Protein AF-A0A2D6X7V7-F1 (afdb_monomer)

Secondary structure (DSSP, 8-state):
---------GGG---SEEEE-HHHHHHHHHHHHHHHHHHGGGTGGGTS--HHHHHHHHHHHHHHHHH-TT-S-EEEE--HHHHHHHHHHS-SS-B-TT--BHHHHHHHHHHHHHTT----HHHHHHHHHHHHHHHHHHHHHHHHHHHHHHHHHHHHHHHHHHHHHHHHHHHHHHHHHHHHHHHHHHHHHHHHHHHHHHH------------------------------PPP------

Sequence (238 aa):
MVEQEWQIPPDDRPSGQIRCTRNELLLLDYVLSSGSGLLLQHGLDDLVPPWRGFRQSVWDAIIQIEAHPEDLGILLDIGDTEADILLATAPTTMTWGDGVDCGFALKLKLAQFRAGVYEDDVVVARRRAEQQERDSEATREAQEVKMQQEARESAVAAAMAKVSAAKSTLAQKRKEARTAKENSAAAQLLLDQLERDHYGDNSTSEDQTDNQAHGEAGPTADEGAWLLAGEDLSDADR

Radius of gyration: 49.12 Å; Cα contacts (8 Å, |Δi|>4): 122; chains: 1; bounding box: 115×52×121 Å

Mean predicted aligned error: 15.96 Å

Foldseek 3Di:
DDPPPLDDDPPLFDQQWDFDDLVLLVLLLVLLVVVVVVCVVPPCPVLDDPSVVLNVQSVVQNVVCVVPVVDRGDIGRHDLSNLVVCLVRQDCFDDDPVRDTSRVVSNVQSVCSNSSNHDHPVVVVVVVVVVVVVVVVVVVVVVVVVVVVVVVVVVVVVVVVVVVVVVVVVVVVVVVVVVVVVVVVVVVVVVVVVCCVVPPDDDDDDDDDDDDDDDDDDDDDDDDDDDDDDDDDDDDDD

pLDDT: mean 78.17, std 20.12, range [34.38, 96.31]

Structure (mmCIF, N/CA/C/O backbone):
data_AF-A0A2D6X7V7-F1
#
_entry.id   AF-A0A2D6X7V7-F1
#
loop_
_atom_site.group_PDB
_atom_site.id
_atom_site.type_symbol
_atom_site.label_atom_id
_atom_site.label_alt_id
_atom_site.label_comp_id
_atom_site.label_asym_id
_atom_site.label_entity_id
_atom_site.label_seq_id
_atom_site.pdbx_PDB_ins_code
_atom_site.Cartn_x
_atom_site.Cartn_y
_atom_site.Cartn_z
_atom_site.occupancy
_atom_site.B_iso_or_equiv
_atom_site.auth_seq_id
_atom_site.auth_comp_id
_atom_site.auth_asym_id
_atom_site.auth_atom_id
_atom_site.pdbx_PDB_model_num
ATOM 1 N N . MET A 1 1 ? 13.919 -33.542 -16.910 1.00 40.25 1 MET A N 1
ATOM 2 C CA . MET A 1 1 ? 13.718 -32.283 -16.168 1.00 40.25 1 MET A CA 1
ATOM 3 C C . MET A 1 1 ? 12.606 -31.557 -16.885 1.00 40.25 1 MET A C 1
ATOM 5 O O . MET A 1 1 ? 12.767 -31.290 -18.064 1.00 40.25 1 MET A O 1
ATOM 9 N N . VAL A 1 2 ? 11.452 -31.413 -16.241 1.00 39.44 2 VAL A N 1
ATOM 10 C CA . VAL A 1 2 ? 10.291 -30.737 -16.827 1.00 39.44 2 VAL A CA 1
ATOM 11 C C . VAL A 1 2 ? 10.478 -29.254 -16.540 1.00 39.44 2 VAL A C 1
ATOM 13 O O . VAL A 1 2 ? 10.552 -28.878 -15.372 1.00 39.44 2 VAL A O 1
ATOM 16 N N . GLU A 1 3 ? 10.645 -28.447 -17.585 1.00 38.25 3 GLU A N 1
ATOM 17 C CA . GLU A 1 3 ? 10.590 -26.990 -17.487 1.00 38.25 3 GLU A CA 1
ATOM 18 C C . GLU A 1 3 ? 9.168 -26.631 -17.065 1.00 38.25 3 GLU A C 1
ATOM 20 O O . GLU A 1 3 ? 8.218 -26.753 -17.833 1.00 38.25 3 GLU A O 1
ATOM 25 N N . GLN A 1 4 ? 9.003 -26.321 -15.782 1.00 48.94 4 GLN A N 1
ATOM 26 C CA . GLN A 1 4 ? 7.726 -25.889 -15.245 1.00 48.94 4 GLN A CA 1
ATOM 27 C C . GLN A 1 4 ? 7.570 -24.419 -15.625 1.00 48.94 4 GLN A C 1
ATOM 29 O O . GLN A 1 4 ? 8.058 -23.520 -14.945 1.00 48.94 4 GLN A O 1
ATOM 34 N N . GLU A 1 5 ? 6.972 -24.214 -16.793 1.00 45.28 5 GLU A N 1
ATOM 35 C CA . GLU A 1 5 ? 6.550 -22.924 -17.313 1.00 45.28 5 GLU A CA 1
ATOM 36 C C . GLU A 1 5 ? 5.537 -22.336 -16.319 1.00 45.28 5 GLU A C 1
ATOM 38 O O . GLU A 1 5 ? 4.398 -22.795 -16.216 1.00 45.28 5 GLU A O 1
ATOM 43 N N . TRP A 1 6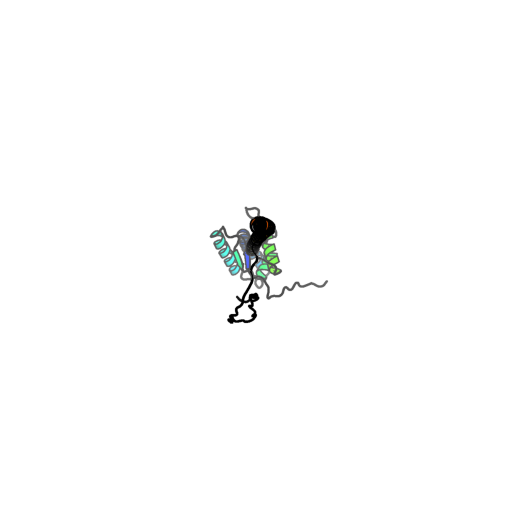 ? 5.973 -21.367 -15.512 1.00 49.00 6 TRP A N 1
ATOM 44 C CA . TRP A 1 6 ? 5.105 -20.602 -14.618 1.00 49.00 6 TRP A CA 1
ATOM 45 C C . TRP A 1 6 ? 4.237 -19.660 -15.462 1.00 49.00 6 TRP A C 1
ATOM 47 O O . TRP A 1 6 ? 4.468 -18.456 -15.517 1.00 49.00 6 TRP A O 1
ATOM 57 N N . GLN A 1 7 ? 3.261 -20.216 -16.179 1.00 42.06 7 GLN A N 1
ATOM 58 C CA . GLN A 1 7 ? 2.276 -19.429 -16.911 1.00 42.06 7 GLN A CA 1
ATOM 59 C C . GLN A 1 7 ? 1.250 -18.884 -15.914 1.00 42.06 7 GLN A C 1
ATOM 61 O O . GLN A 1 7 ? 0.346 -19.589 -15.466 1.00 42.06 7 GLN A O 1
ATOM 66 N N . ILE A 1 8 ? 1.422 -17.619 -15.540 1.00 49.72 8 ILE A N 1
ATOM 67 C CA . ILE A 1 8 ? 0.421 -16.856 -14.792 1.00 49.72 8 ILE A CA 1
ATOM 68 C C . ILE A 1 8 ? -0.727 -16.509 -15.756 1.00 49.72 8 ILE A C 1
ATOM 70 O O . ILE A 1 8 ? -0.449 -16.054 -16.874 1.00 49.72 8 ILE A O 1
ATOM 74 N N . PRO A 1 9 ? -2.001 -16.717 -15.367 1.00 45.59 9 PRO A N 1
ATOM 75 C CA . PRO A 1 9 ? -3.156 -16.384 -16.195 1.00 45.59 9 PRO A CA 1
ATOM 76 C C . PRO A 1 9 ? -3.114 -14.922 -16.682 1.00 45.59 9 PRO A C 1
ATOM 78 O O . PRO A 1 9 ? -2.790 -14.029 -15.899 1.00 45.59 9 PRO A O 1
ATOM 81 N N . PRO A 1 10 ? -3.425 -14.652 -17.961 1.00 53.34 10 PRO A N 1
ATOM 82 C CA . PRO A 1 10 ? -3.262 -13.324 -18.558 1.00 53.34 10 PRO A CA 1
ATOM 83 C C . PRO A 1 10 ? -4.234 -12.254 -18.028 1.00 53.34 10 PRO A C 1
ATOM 85 O O . PRO A 1 10 ? -3.923 -11.074 -18.162 1.00 53.34 10 PRO A O 1
ATOM 88 N N . ASP A 1 11 ? -5.355 -12.637 -17.408 1.00 51.72 11 ASP A N 1
ATOM 89 C CA . ASP A 1 11 ? -6.464 -11.713 -17.107 1.00 51.72 11 ASP A CA 1
ATOM 90 C C . ASP A 1 11 ? -6.396 -11.009 -15.734 1.00 51.72 11 ASP A C 1
ATOM 92 O O . ASP A 1 11 ? -7.123 -10.042 -15.530 1.00 51.72 11 ASP A O 1
ATOM 96 N N . ASP A 1 12 ? -5.502 -11.418 -14.825 1.00 48.72 12 ASP A N 1
ATOM 97 C CA . ASP A 1 12 ? -5.360 -10.819 -13.478 1.00 48.72 12 ASP A CA 1
ATOM 98 C C . ASP A 1 12 ? -4.067 -10.006 -13.307 1.00 48.72 12 ASP A C 1
ATOM 100 O O . ASP A 1 12 ? -3.661 -9.684 -12.186 1.00 48.72 12 ASP A O 1
ATOM 104 N N . ARG A 1 13 ? -3.369 -9.676 -14.403 1.00 54.34 13 ARG A N 1
ATOM 105 C CA . ARG A 1 13 ? -2.115 -8.931 -14.269 1.00 54.34 13 ARG A CA 1
ATOM 106 C C . ARG A 1 13 ? -2.397 -7.552 -13.670 1.00 54.34 13 ARG A C 1
ATOM 108 O O . ARG A 1 13 ? -3.269 -6.846 -14.186 1.00 54.34 13 ARG A O 1
ATOM 115 N N . PRO A 1 14 ? -1.664 -7.150 -12.612 1.00 54.84 14 PRO A N 1
ATOM 116 C CA . PRO A 1 14 ? -1.739 -5.786 -12.117 1.00 54.84 14 PRO A CA 1
ATOM 117 C C . PRO A 1 14 ? -1.519 -4.847 -13.302 1.00 54.84 14 PRO A C 1
ATOM 119 O O . PRO A 1 14 ? -0.711 -5.152 -14.184 1.00 54.84 14 PRO A O 1
ATOM 122 N N . SER A 1 15 ? -2.305 -3.762 -13.342 1.00 61.16 15 SER A N 1
ATOM 123 C CA . SER A 1 15 ? -2.231 -2.684 -14.339 1.00 61.16 15 SER A CA 1
ATOM 124 C C . SER A 1 15 ? -0.799 -2.530 -14.827 1.00 61.16 15 SER A C 1
ATOM 126 O O . SER A 1 15 ? 0.072 -2.495 -13.962 1.00 61.16 15 SER A O 1
ATOM 128 N N . GLY A 1 16 ? -0.574 -2.479 -16.149 1.00 80.75 16 GLY A N 1
ATOM 129 C CA . GLY A 1 16 ? 0.730 -2.491 -16.841 1.00 80.75 16 GLY A CA 1
ATOM 130 C C . GLY A 1 16 ? 1.678 -1.337 -16.494 1.00 80.75 16 GLY A C 1
ATOM 131 O O . GLY A 1 16 ? 2.266 -0.738 -17.381 1.00 80.75 16 GLY A O 1
ATOM 132 N N . GLN A 1 17 ? 1.779 -1.003 -15.216 1.00 91.12 17 GLN A N 1
ATOM 133 C CA . GLN A 1 17 ? 2.337 0.172 -14.594 1.00 91.12 17 GLN A CA 1
ATOM 134 C C . GLN A 1 17 ? 3.121 -0.257 -13.362 1.00 91.12 17 GLN A C 1
ATOM 136 O O . GLN A 1 17 ? 2.628 -1.020 -12.529 1.00 91.12 17 GLN A O 1
ATOM 141 N N . ILE A 1 18 ? 4.316 0.298 -13.207 1.00 94.12 18 ILE A N 1
ATOM 142 C CA . ILE A 1 18 ? 5.080 0.198 -11.966 1.00 94.12 18 ILE A CA 1
ATOM 143 C C . ILE A 1 18 ? 5.384 1.592 -11.432 1.00 94.12 18 ILE A C 1
ATOM 145 O O . ILE A 1 18 ? 5.622 2.524 -12.197 1.00 94.12 18 ILE A O 1
ATOM 149 N N . ARG A 1 19 ? 5.392 1.758 -10.109 1.00 95.25 19 ARG A N 1
ATOM 150 C CA . ARG A 1 19 ? 5.807 3.014 -9.485 1.00 95.25 19 ARG A CA 1
ATOM 151 C C . ARG A 1 19 ? 7.328 3.114 -9.467 1.00 95.25 19 ARG A C 1
ATOM 153 O O . ARG A 1 19 ? 8.003 2.362 -8.755 1.00 95.25 19 ARG A O 1
ATOM 160 N N . CYS A 1 20 ? 7.850 4.090 -10.193 1.00 95.62 20 CYS A N 1
ATOM 161 C CA . CYS A 1 20 ? 9.263 4.423 -10.244 1.00 95.62 20 CYS A CA 1
ATOM 162 C C . CYS A 1 20 ? 9.550 5.699 -9.447 1.00 95.62 20 CYS A C 1
ATOM 164 O O . CYS A 1 20 ? 8.932 6.744 -9.641 1.00 95.62 20 CYS A O 1
ATOM 166 N N . THR A 1 21 ? 10.529 5.615 -8.559 1.00 95.38 21 THR A N 1
ATOM 167 C CA . THR A 1 21 ? 11.136 6.761 -7.883 1.00 95.38 21 THR A CA 1
ATOM 168 C C . THR A 1 21 ? 12.011 7.553 -8.855 1.00 95.38 21 THR A C 1
ATOM 170 O O . THR A 1 21 ? 12.418 7.051 -9.905 1.00 95.38 21 THR A O 1
ATOM 173 N N . ARG A 1 22 ? 12.389 8.776 -8.468 1.00 95.06 22 ARG A N 1
ATOM 174 C CA . ARG A 1 22 ? 13.305 9.630 -9.242 1.00 95.06 22 ARG A CA 1
ATOM 175 C C . ARG A 1 22 ? 14.585 8.893 -9.647 1.00 95.06 22 ARG A C 1
ATOM 177 O O . ARG A 1 22 ? 15.008 8.943 -10.796 1.00 95.06 22 ARG A O 1
ATOM 184 N N . ASN A 1 23 ? 15.186 8.183 -8.701 1.00 95.62 23 ASN A N 1
ATOM 185 C CA . ASN A 1 23 ? 16.429 7.450 -8.908 1.00 95.62 23 ASN A CA 1
ATOM 186 C C . ASN A 1 23 ? 16.278 6.275 -9.876 1.00 95.62 23 ASN A C 1
ATOM 188 O O . ASN A 1 23 ? 17.169 6.032 -10.688 1.00 95.62 23 ASN A O 1
ATOM 192 N N . GLU A 1 24 ? 15.157 5.560 -9.802 1.00 96.31 24 GLU A N 1
ATOM 193 C CA . GLU A 1 24 ? 14.841 4.476 -10.732 1.00 96.31 24 GLU A CA 1
ATOM 194 C C . GLU A 1 24 ? 14.563 5.026 -12.140 1.00 96.31 24 GLU A C 1
ATOM 196 O O . GLU A 1 24 ? 15.014 4.434 -13.113 1.00 96.31 24 GLU A O 1
ATOM 201 N N . LEU A 1 25 ? 13.914 6.189 -12.274 1.00 96.31 25 LEU A N 1
ATOM 202 C CA . LEU A 1 25 ? 13.711 6.852 -13.570 1.00 96.31 25 LEU A CA 1
ATOM 203 C C . LEU A 1 25 ? 15.035 7.307 -14.207 1.00 96.31 25 LEU A C 1
ATOM 205 O O . LEU A 1 25 ? 15.255 7.101 -15.399 1.00 96.31 25 LEU A O 1
ATOM 209 N N . LEU A 1 26 ? 15.951 7.871 -13.414 1.00 95.38 26 LEU A N 1
ATOM 210 C CA . LEU A 1 26 ? 17.298 8.217 -13.884 1.00 95.38 26 LEU A CA 1
ATOM 211 C C . LEU A 1 26 ? 18.097 6.974 -14.283 1.00 95.38 26 LEU A C 1
ATOM 213 O O . LEU A 1 26 ? 18.844 6.997 -15.261 1.00 95.38 26 LEU A O 1
ATOM 217 N N . LEU A 1 27 ? 17.923 5.875 -13.545 1.00 95.62 27 LEU A N 1
ATOM 218 C CA . LEU A 1 27 ? 18.510 4.592 -13.904 1.00 95.62 27 LEU A CA 1
ATOM 219 C C . LEU A 1 27 ? 17.952 4.080 -15.235 1.00 95.62 27 LEU A C 1
ATOM 221 O O . LEU A 1 27 ? 18.720 3.614 -16.075 1.00 95.62 27 LEU A O 1
ATOM 225 N N . LEU A 1 28 ? 16.641 4.197 -15.447 1.00 94.94 28 LEU A N 1
ATOM 226 C CA . LEU A 1 28 ? 16.012 3.851 -16.715 1.00 94.94 28 LEU A CA 1
ATOM 227 C C . LEU A 1 28 ? 16.593 4.688 -17.859 1.00 94.94 28 LEU A C 1
ATOM 229 O O . LEU A 1 28 ? 17.040 4.095 -18.832 1.00 94.94 28 LEU A O 1
ATOM 233 N N . ASP A 1 29 ? 16.701 6.019 -17.754 1.00 94.81 29 ASP A N 1
ATOM 234 C CA . ASP A 1 29 ? 17.338 6.818 -18.821 1.00 94.81 29 ASP A CA 1
ATOM 235 C C . ASP A 1 29 ? 18.812 6.435 -19.046 1.00 94.81 29 ASP A C 1
ATOM 237 O O . ASP A 1 29 ? 19.252 6.353 -20.196 1.00 94.81 29 ASP A O 1
ATOM 241 N N . TYR A 1 30 ? 19.566 6.122 -17.985 1.00 93.00 30 TYR A N 1
ATOM 242 C CA . TYR A 1 30 ? 20.945 5.641 -18.104 1.00 93.00 30 TYR A CA 1
ATOM 243 C C . TYR A 1 30 ? 21.033 4.321 -18.882 1.00 93.00 30 TYR A C 1
ATOM 245 O O . TYR A 1 30 ? 21.850 4.202 -19.801 1.00 93.00 30 TYR A O 1
ATOM 253 N N . VAL A 1 31 ? 20.185 3.343 -18.547 1.00 91.31 31 VAL A N 1
ATOM 254 C CA . VAL A 1 31 ? 20.090 2.054 -19.248 1.00 91.31 31 VAL A CA 1
ATOM 255 C C . VAL A 1 31 ? 19.622 2.268 -20.684 1.00 91.31 31 VAL A C 1
ATOM 257 O O . VAL A 1 31 ? 20.201 1.690 -21.600 1.00 91.31 31 VAL A O 1
ATOM 260 N N . LEU A 1 32 ? 18.636 3.141 -20.901 1.00 88.94 32 LEU A N 1
ATOM 261 C CA . LEU A 1 32 ? 18.094 3.439 -22.223 1.00 88.94 32 LEU A CA 1
ATOM 262 C C . LEU A 1 32 ? 19.140 4.100 -23.134 1.00 88.94 32 LEU A C 1
ATOM 264 O O . LEU A 1 32 ? 19.256 3.780 -24.318 1.00 88.94 32 LEU A O 1
ATOM 268 N N . SER A 1 33 ? 19.953 4.985 -22.563 1.00 85.44 33 SER A N 1
ATOM 269 C CA . SER A 1 33 ? 21.031 5.681 -23.263 1.00 85.44 33 SER A CA 1
ATOM 270 C C . SER A 1 33 ? 22.225 4.762 -23.532 1.00 85.44 33 SER A C 1
ATOM 272 O O . SER A 1 33 ? 22.751 4.753 -24.644 1.00 85.44 33 SER A O 1
ATOM 274 N N . SER A 1 34 ? 22.624 3.950 -22.549 1.00 82.56 34 SER A N 1
ATOM 275 C CA . SER A 1 34 ? 23.820 3.096 -22.627 1.00 82.56 34 SER A CA 1
ATOM 276 C C . SER A 1 34 ? 23.568 1.782 -23.376 1.00 82.56 34 SER A C 1
ATOM 278 O O . SER A 1 34 ? 24.430 1.304 -24.111 1.00 82.56 34 SER A O 1
ATOM 280 N N . GLY A 1 35 ? 22.371 1.210 -23.231 1.00 67.94 35 GLY A N 1
ATOM 281 C CA . GLY A 1 35 ? 21.939 -0.027 -23.883 1.00 67.94 35 GLY A CA 1
ATOM 282 C C . GLY A 1 35 ? 21.685 0.132 -25.381 1.00 67.94 35 GLY A C 1
ATOM 283 O O . GLY A 1 35 ? 21.862 -0.829 -26.129 1.00 67.94 35 GLY A O 1
ATOM 284 N N . SER A 1 36 ? 21.368 1.349 -25.841 1.00 60.53 36 SER A N 1
ATOM 285 C CA . SER A 1 36 ? 21.135 1.640 -27.262 1.00 60.53 36 SER A CA 1
ATOM 286 C C . SER A 1 36 ? 22.300 1.205 -28.168 1.00 60.53 36 SER A C 1
ATOM 288 O O . SER A 1 36 ? 22.069 0.721 -29.271 1.00 60.53 36 SER A O 1
ATOM 290 N N . GLY A 1 37 ? 23.546 1.279 -27.685 1.00 59.81 37 GLY A N 1
ATOM 291 C CA . GLY A 1 37 ? 24.727 0.840 -28.435 1.00 59.81 37 GLY A CA 1
ATOM 292 C C . GLY A 1 37 ? 24.944 -0.679 -28.468 1.00 59.81 37 GLY A C 1
ATOM 293 O O . GLY A 1 37 ? 25.504 -1.185 -29.438 1.00 59.81 37 GLY A O 1
ATOM 294 N N . LEU A 1 38 ? 24.499 -1.409 -27.439 1.00 57.12 38 LEU A N 1
ATOM 295 C CA . LEU A 1 38 ? 24.643 -2.870 -27.345 1.00 57.12 38 LEU A CA 1
ATOM 296 C C . LEU A 1 38 ? 23.536 -3.607 -28.110 1.00 57.12 38 LEU A C 1
ATOM 298 O O . LEU A 1 38 ? 23.783 -4.654 -28.702 1.00 57.12 38 LEU A O 1
ATOM 302 N N . LEU A 1 39 ? 22.330 -3.038 -28.145 1.00 55.72 39 LEU A N 1
ATOM 303 C CA . LEU A 1 39 ? 21.178 -3.616 -28.842 1.00 55.72 39 LEU A CA 1
ATOM 304 C C . LEU A 1 39 ? 21.319 -3.542 -30.374 1.00 55.72 39 LEU A C 1
ATOM 306 O O . LEU A 1 39 ? 20.964 -4.494 -31.069 1.00 55.72 39 LEU A O 1
ATOM 310 N N . LEU A 1 40 ? 21.944 -2.476 -30.890 1.00 55.09 40 LEU A N 1
ATOM 311 C CA . LEU A 1 40 ? 22.230 -2.294 -32.322 1.00 55.09 40 LEU A CA 1
ATOM 312 C C . LEU A 1 40 ? 23.249 -3.305 -32.884 1.00 55.09 40 LEU A C 1
ATOM 314 O O . LEU A 1 40 ? 23.263 -3.564 -34.084 1.00 55.09 40 LEU A O 1
ATOM 318 N N . GLN A 1 41 ? 24.118 -3.889 -32.049 1.00 53.34 41 GLN A N 1
ATOM 319 C CA . GLN A 1 41 ? 25.166 -4.810 -32.521 1.00 53.34 41 GLN A CA 1
ATOM 320 C C . GLN A 1 41 ? 24.673 -6.244 -32.752 1.00 53.34 41 GLN A C 1
ATOM 322 O O . GLN A 1 41 ? 25.351 -7.017 -33.429 1.00 53.34 41 GLN A O 1
ATOM 327 N N . HIS A 1 42 ? 23.501 -6.604 -32.226 1.00 51.09 42 HIS A N 1
ATOM 328 C CA . HIS A 1 42 ? 23.006 -7.983 -32.238 1.00 51.09 42 HIS A CA 1
ATOM 329 C C . HIS A 1 42 ? 21.822 -8.231 -33.183 1.00 51.09 42 HIS A C 1
ATOM 331 O O . HIS A 1 42 ? 21.241 -9.312 -33.139 1.00 51.09 42 HIS A O 1
ATOM 337 N N . GLY A 1 43 ? 21.475 -7.278 -34.060 1.00 49.97 43 GLY A N 1
ATOM 338 C CA . GLY A 1 43 ? 20.367 -7.450 -35.013 1.00 49.97 43 GLY A CA 1
ATOM 339 C C . GLY A 1 43 ? 19.005 -7.602 -34.330 1.00 49.97 43 GLY A C 1
ATOM 340 O O . GLY A 1 43 ? 18.091 -8.193 -34.895 1.00 49.97 43 GLY A O 1
ATOM 341 N N . LEU A 1 44 ? 18.882 -7.085 -33.105 1.00 55.19 44 LEU A N 1
ATOM 342 C CA . LEU A 1 44 ? 17.666 -7.119 -32.297 1.00 55.19 44 LEU A CA 1
ATOM 343 C C . LEU A 1 44 ? 16.690 -5.993 -32.674 1.00 55.19 44 LEU A C 1
ATOM 345 O O . LEU A 1 44 ? 15.770 -5.735 -31.911 1.00 55.19 44 LEU A O 1
ATOM 349 N N . ASP A 1 45 ? 16.852 -5.333 -33.824 1.00 56.22 45 ASP A N 1
ATOM 350 C CA . ASP A 1 45 ? 15.990 -4.218 -34.255 1.00 56.22 45 ASP A CA 1
ATOM 351 C C . ASP A 1 45 ? 14.493 -4.593 -34.273 1.00 56.22 45 ASP A C 1
ATOM 353 O O . ASP A 1 45 ? 13.651 -3.736 -34.021 1.00 56.22 45 ASP A O 1
ATOM 357 N N . ASP A 1 46 ? 14.164 -5.875 -34.482 1.00 55.53 46 ASP A N 1
ATOM 358 C CA . ASP A 1 46 ? 12.789 -6.399 -34.424 1.00 55.53 46 ASP A CA 1
ATOM 359 C C . ASP A 1 46 ? 12.306 -6.748 -32.996 1.00 55.53 46 ASP A C 1
ATOM 361 O O . ASP A 1 46 ? 11.107 -6.890 -32.761 1.00 55.53 46 ASP A O 1
ATOM 365 N N . LEU A 1 47 ? 13.225 -6.911 -32.036 1.00 55.28 47 LEU A N 1
ATOM 366 C CA . LEU A 1 47 ? 12.953 -7.287 -30.637 1.00 55.28 47 LEU A CA 1
ATOM 367 C C . LEU A 1 47 ? 13.076 -6.115 -29.661 1.00 55.28 47 LEU A C 1
ATOM 369 O O . LEU A 1 47 ? 12.653 -6.224 -28.512 1.00 55.28 47 LEU A O 1
ATOM 373 N N . VAL A 1 48 ? 13.663 -5.006 -30.098 1.00 58.97 48 VAL A N 1
ATOM 374 C CA . VAL A 1 48 ? 13.783 -3.773 -29.331 1.00 58.97 48 VAL A CA 1
ATOM 375 C C . VAL A 1 48 ? 12.516 -2.968 -29.618 1.00 58.97 48 VAL A C 1
ATOM 377 O O . VAL A 1 48 ? 12.331 -2.524 -30.753 1.00 58.97 48 VAL A O 1
ATOM 380 N N . PRO A 1 49 ? 11.623 -2.764 -28.628 1.00 62.22 49 PRO A N 1
ATOM 381 C CA . PRO A 1 49 ? 10.485 -1.862 -28.779 1.00 62.22 49 PRO A CA 1
ATOM 382 C C . PRO A 1 49 ? 10.951 -0.499 -29.309 1.00 62.22 49 PRO A C 1
ATOM 384 O O . PRO A 1 49 ? 12.139 -0.187 -29.234 1.00 62.22 49 PRO A O 1
ATOM 387 N N . PRO A 1 50 ? 10.075 0.386 -29.804 1.00 68.56 50 PRO A N 1
ATOM 388 C CA . PRO A 1 50 ? 10.482 1.750 -30.116 1.00 68.56 50 PRO A CA 1
ATOM 389 C C . PRO A 1 50 ? 10.912 2.477 -28.825 1.00 68.56 50 PRO A C 1
ATOM 391 O O . PRO A 1 50 ? 10.141 3.217 -28.216 1.00 68.56 50 PRO A O 1
ATOM 394 N N . TRP A 1 51 ? 12.180 2.305 -28.427 1.00 79.75 51 TRP A N 1
ATOM 395 C CA . TRP A 1 51 ? 12.791 2.836 -27.203 1.00 79.75 51 TRP A CA 1
ATOM 396 C C . TRP A 1 51 ? 12.671 4.345 -27.133 1.00 79.75 51 TRP A C 1
ATOM 398 O O . TRP A 1 51 ? 12.638 4.915 -26.054 1.00 79.75 51 TRP A O 1
ATOM 408 N N . ARG A 1 52 ? 12.552 5.004 -28.287 1.00 82.31 52 ARG A N 1
ATOM 409 C CA . ARG A 1 52 ? 12.279 6.434 -28.367 1.00 82.31 52 ARG A CA 1
ATOM 410 C C . ARG A 1 52 ? 10.981 6.821 -27.655 1.00 82.31 52 ARG A C 1
ATOM 412 O O . ARG A 1 52 ? 10.980 7.822 -26.951 1.00 82.31 52 ARG A O 1
ATOM 419 N N . GLY A 1 53 ? 9.903 6.062 -27.861 1.00 85.88 53 GLY A N 1
ATOM 420 C CA . GLY A 1 53 ? 8.608 6.336 -27.237 1.00 85.88 53 GLY A CA 1
ATOM 421 C C . GLY A 1 53 ? 8.681 6.130 -25.731 1.00 85.88 53 GLY A C 1
ATOM 422 O O . GLY A 1 53 ? 8.410 7.052 -24.973 1.00 85.88 53 GLY A O 1
ATOM 423 N N . PHE A 1 54 ? 9.171 4.963 -25.309 1.00 89.12 54 PHE A N 1
ATOM 424 C CA . PHE A 1 54 ? 9.333 4.649 -23.890 1.00 89.12 54 PHE A CA 1
ATOM 425 C C . PHE A 1 54 ? 10.280 5.625 -23.172 1.00 89.12 54 PHE A C 1
ATOM 427 O O . PHE A 1 54 ? 9.967 6.129 -22.098 1.00 89.12 54 PHE A O 1
ATOM 434 N N . ARG A 1 55 ? 11.408 5.983 -23.795 1.00 90.44 55 ARG A N 1
ATOM 435 C CA . ARG A 1 55 ? 12.339 6.983 -23.261 1.00 90.44 55 ARG A CA 1
ATOM 436 C C . ARG A 1 55 ? 11.693 8.359 -23.124 1.00 90.44 55 ARG A C 1
ATOM 438 O O . ARG A 1 55 ? 11.986 9.051 -22.155 1.00 90.44 55 ARG A O 1
ATOM 445 N N . GLN A 1 56 ? 10.836 8.761 -24.065 1.00 91.69 56 GLN A N 1
ATOM 446 C CA . GLN A 1 56 ? 10.079 10.005 -23.929 1.00 91.69 56 GLN A CA 1
ATOM 447 C C . GLN A 1 56 ? 9.181 9.953 -22.688 1.00 91.69 56 GLN A C 1
ATOM 449 O O . GLN A 1 56 ? 9.245 10.870 -21.879 1.00 91.69 56 GLN A O 1
ATOM 454 N N . SER A 1 57 ? 8.448 8.855 -22.477 1.00 93.50 57 SER A N 1
ATOM 455 C CA . SER A 1 57 ? 7.626 8.661 -21.273 1.00 93.50 57 SER A CA 1
ATOM 456 C C . SER A 1 57 ? 8.448 8.702 -19.979 1.00 93.50 57 SER A C 1
ATOM 458 O O . SER A 1 57 ? 8.009 9.296 -18.997 1.00 93.50 57 SER A O 1
ATOM 460 N N . VAL A 1 58 ? 9.663 8.138 -19.975 1.00 95.00 58 VAL A N 1
ATOM 461 C CA . VAL A 1 58 ? 10.593 8.246 -18.835 1.00 95.00 58 VAL A CA 1
ATOM 462 C C . VAL A 1 58 ? 10.978 9.703 -18.574 1.00 95.00 58 VAL A C 1
ATOM 464 O O . VAL A 1 58 ? 10.955 10.137 -17.426 1.00 95.00 58 VAL A O 1
ATOM 467 N N . TRP A 1 59 ? 11.301 10.483 -19.609 1.00 96.31 59 TRP A N 1
ATOM 468 C CA . TRP A 1 59 ? 11.625 11.904 -19.443 1.00 96.31 59 TRP A CA 1
ATOM 469 C C . TRP A 1 59 ? 10.435 12.738 -18.981 1.00 96.31 59 TRP A C 1
ATOM 471 O O . TRP A 1 59 ? 10.610 13.599 -18.121 1.00 96.31 59 TRP A O 1
ATOM 481 N N . ASP A 1 60 ? 9.237 12.462 -19.489 1.00 96.06 60 ASP A N 1
ATOM 482 C CA . ASP 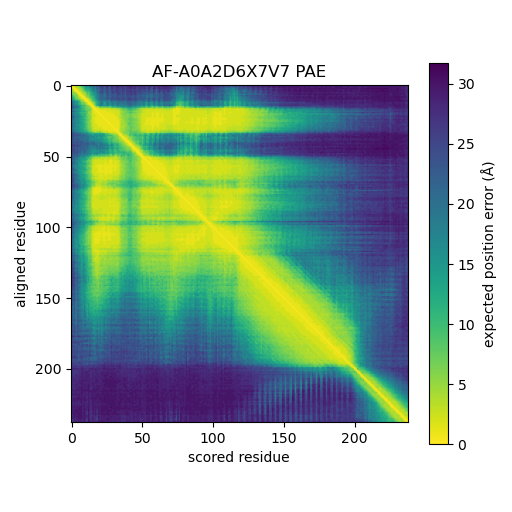A 1 60 ? 8.015 13.125 -19.037 1.00 96.06 60 ASP A CA 1
ATOM 483 C C . ASP A 1 60 ? 7.777 12.842 -17.540 1.00 96.06 60 ASP A C 1
ATOM 485 O O . ASP A 1 60 ? 7.513 13.767 -16.769 1.00 96.06 60 ASP A O 1
ATOM 489 N N . ALA A 1 61 ? 7.991 11.596 -17.098 1.00 95.75 61 ALA A N 1
ATOM 490 C CA . ALA A 1 61 ? 7.927 11.213 -15.687 1.00 95.75 61 ALA A CA 1
ATOM 491 C C . ALA A 1 61 ? 9.022 11.882 -14.830 1.00 95.75 61 ALA A C 1
ATOM 493 O O . ALA A 1 61 ? 8.746 12.302 -13.707 1.00 95.75 61 ALA A O 1
ATOM 494 N N . ILE A 1 62 ? 10.251 12.025 -15.347 1.00 95.88 62 ILE A N 1
ATOM 495 C CA . ILE A 1 62 ? 11.333 12.759 -14.664 1.00 95.88 62 ILE A CA 1
ATOM 496 C C . ILE A 1 62 ? 10.949 14.231 -14.495 1.00 95.88 62 ILE A C 1
ATOM 498 O O . ILE A 1 62 ? 11.101 14.788 -13.413 1.00 95.88 62 ILE A O 1
ATOM 502 N N . ILE A 1 63 ? 10.429 14.874 -15.540 1.00 95.81 63 ILE A N 1
ATOM 503 C CA . ILE A 1 63 ? 9.995 16.273 -15.461 1.00 95.81 63 ILE A CA 1
ATOM 504 C C . ILE A 1 63 ? 8.875 16.422 -14.427 1.00 95.81 63 ILE A C 1
ATOM 506 O O . ILE A 1 63 ? 8.894 17.362 -13.633 1.00 95.81 63 ILE A O 1
ATOM 510 N N . GLN A 1 64 ? 7.926 15.485 -14.407 1.00 94.12 64 GLN A N 1
ATOM 511 C CA . GLN A 1 64 ? 6.817 15.499 -13.462 1.00 94.12 64 GLN A CA 1
ATOM 512 C C . GLN A 1 64 ? 7.287 15.352 -12.008 1.00 94.12 64 GLN A C 1
ATOM 514 O O . GLN A 1 64 ? 6.873 16.143 -11.164 1.00 94.12 64 GLN A O 1
ATOM 519 N N . ILE A 1 65 ? 8.169 14.391 -11.713 1.00 93.81 65 ILE A N 1
ATOM 520 C CA . ILE A 1 65 ? 8.648 14.171 -10.340 1.00 93.81 65 ILE A CA 1
ATOM 521 C C . ILE A 1 65 ? 9.577 15.293 -9.857 1.00 93.81 65 ILE A C 1
ATOM 523 O O . ILE A 1 65 ? 9.625 15.587 -8.670 1.00 93.81 65 ILE A O 1
ATOM 527 N N . GLU A 1 66 ? 10.299 15.959 -10.762 1.00 93.06 66 GLU A N 1
ATOM 528 C CA . GLU A 1 66 ? 11.095 17.149 -10.426 1.00 93.06 66 GLU A CA 1
ATOM 529 C C . GLU A 1 66 ? 10.209 18.371 -10.142 1.00 93.06 66 GLU A C 1
ATOM 531 O O . GLU A 1 66 ? 10.579 19.234 -9.345 1.00 93.06 66 GLU A O 1
ATOM 536 N N . ALA A 1 67 ? 9.029 18.454 -10.768 1.00 92.75 67 ALA A N 1
ATOM 537 C CA . ALA A 1 67 ? 8.040 19.484 -10.457 1.00 92.75 67 ALA A CA 1
ATOM 538 C C . ALA A 1 67 ? 7.341 19.244 -9.104 1.00 92.75 67 ALA A C 1
ATOM 540 O O . ALA A 1 67 ? 6.919 20.210 -8.467 1.00 92.75 67 ALA A O 1
ATOM 541 N N . HIS A 1 68 ? 7.259 17.981 -8.671 1.00 90.69 68 HIS A N 1
ATOM 542 C CA . HIS A 1 68 ? 6.594 17.529 -7.446 1.00 90.69 68 HIS A CA 1
ATOM 543 C C . HIS A 1 68 ? 7.510 16.601 -6.627 1.00 90.69 68 HIS A C 1
ATOM 545 O O . HIS A 1 68 ? 7.275 15.394 -6.557 1.00 90.69 68 HIS A O 1
ATOM 551 N N . PRO A 1 69 ? 8.584 17.128 -6.008 1.00 84.81 69 PRO A N 1
ATOM 552 C CA . PRO A 1 69 ? 9.571 16.315 -5.292 1.00 84.81 69 PRO A CA 1
ATOM 553 C C . PRO A 1 69 ? 9.009 15.600 -4.052 1.00 84.81 69 PRO A C 1
ATOM 555 O O . PRO A 1 69 ? 9.651 14.694 -3.521 1.00 84.81 69 PRO A O 1
ATOM 558 N N . GLU A 1 70 ? 7.836 16.009 -3.566 1.00 86.50 70 GLU A N 1
ATOM 559 C CA . GLU A 1 70 ? 7.070 15.330 -2.522 1.00 86.50 70 GLU A CA 1
ATOM 560 C C . GLU A 1 70 ? 6.471 13.985 -2.967 1.00 86.50 70 GLU A C 1
ATOM 562 O O . GLU A 1 70 ? 6.099 13.172 -2.113 1.00 86.50 70 GLU A O 1
ATOM 567 N N . ASP A 1 71 ? 6.394 13.726 -4.275 1.00 84.69 71 ASP A N 1
ATOM 568 C CA . ASP A 1 71 ? 5.842 12.489 -4.806 1.00 84.69 71 ASP A CA 1
ATOM 569 C C . ASP A 1 71 ? 6.781 11.306 -4.534 1.00 84.69 71 ASP A C 1
ATOM 571 O O . ASP A 1 71 ? 7.954 11.282 -4.906 1.00 84.69 71 ASP A O 1
ATOM 575 N N . LEU A 1 72 ? 6.225 10.244 -3.946 1.00 85.75 72 LEU A N 1
ATOM 576 C CA . LEU A 1 72 ? 6.954 9.004 -3.643 1.00 85.75 72 LEU A CA 1
ATOM 577 C C . LEU A 1 72 ? 7.350 8.203 -4.902 1.00 85.75 72 LEU A C 1
ATOM 579 O O . LEU A 1 72 ? 8.022 7.176 -4.803 1.00 85.75 72 LEU A O 1
ATOM 583 N N . GLY A 1 73 ? 6.919 8.643 -6.086 1.00 91.19 73 GLY A N 1
ATOM 584 C CA . GLY A 1 73 ? 7.227 8.040 -7.379 1.00 91.19 73 GLY A CA 1
ATOM 585 C C . GLY A 1 73 ? 6.095 8.213 -8.390 1.00 91.19 73 GLY A C 1
ATOM 586 O O . GLY A 1 73 ? 4.954 8.473 -8.014 1.00 91.19 73 GLY A O 1
ATOM 587 N N . ILE A 1 74 ? 6.399 7.996 -9.667 1.00 93.12 74 ILE A N 1
ATOM 588 C CA . ILE A 1 74 ? 5.461 8.081 -10.792 1.00 93.12 74 ILE A CA 1
ATOM 589 C C . ILE A 1 74 ? 5.116 6.675 -11.282 1.00 93.12 74 ILE A C 1
ATOM 591 O O . ILE A 1 74 ? 5.994 5.819 -11.369 1.00 93.12 74 ILE A O 1
ATOM 595 N N . LEU A 1 75 ? 3.842 6.429 -11.594 1.00 93.94 75 LEU A N 1
ATOM 596 C CA . LEU A 1 75 ? 3.421 5.201 -12.269 1.00 93.94 75 LEU A CA 1
ATOM 597 C C . LEU A 1 75 ? 3.844 5.274 -13.737 1.00 93.94 75 LEU A C 1
ATOM 599 O O . LEU A 1 75 ? 3.407 6.161 -14.465 1.00 93.94 75 LEU A O 1
ATOM 603 N N . LEU A 1 76 ? 4.710 4.356 -14.147 1.00 94.31 76 LEU A N 1
ATOM 604 C CA . LEU A 1 76 ? 5.235 4.261 -15.500 1.00 94.31 76 LEU A CA 1
ATOM 605 C C . LEU A 1 76 ? 4.660 3.024 -16.180 1.00 94.31 76 LEU A C 1
ATOM 607 O O . LEU A 1 76 ? 4.814 1.925 -15.648 1.00 94.31 76 LEU A O 1
ATOM 611 N N . ASP A 1 77 ? 4.046 3.205 -17.350 1.00 91.88 77 ASP A N 1
ATOM 612 C CA . ASP A 1 77 ? 3.574 2.099 -18.182 1.00 91.88 77 ASP A CA 1
ATOM 613 C C . ASP A 1 77 ? 4.767 1.285 -18.709 1.00 91.88 77 ASP A C 1
ATOM 615 O O . ASP A 1 77 ? 5.626 1.812 -19.421 1.00 91.88 77 ASP A O 1
ATOM 619 N N . ILE A 1 78 ? 4.828 -0.001 -18.360 1.00 90.31 78 ILE A N 1
ATOM 620 C CA . ILE A 1 78 ? 5.869 -0.935 -18.798 1.00 90.31 78 ILE A CA 1
ATOM 621 C C . ILE A 1 78 ? 5.195 -2.188 -19.354 1.00 90.31 78 ILE A C 1
ATOM 623 O O . ILE A 1 78 ? 4.439 -2.865 -18.658 1.00 90.31 78 ILE A O 1
ATOM 627 N N . GLY A 1 79 ? 5.480 -2.505 -20.618 1.00 88.25 79 GLY A N 1
ATOM 628 C CA . GLY A 1 79 ? 5.056 -3.756 -21.233 1.00 88.25 79 GLY A CA 1
ATOM 629 C C . GLY A 1 79 ? 5.958 -4.927 -20.844 1.00 88.25 79 GLY A C 1
ATOM 630 O O . GLY A 1 79 ? 7.057 -4.767 -20.312 1.00 88.25 79 GLY A O 1
ATOM 631 N N . ASP A 1 80 ? 5.491 -6.143 -21.123 1.00 86.19 80 ASP A N 1
ATOM 632 C CA . ASP A 1 80 ? 6.233 -7.372 -20.814 1.00 86.19 80 ASP A CA 1
ATOM 633 C C . ASP A 1 80 ? 7.628 -7.398 -21.444 1.00 86.19 80 ASP A C 1
ATOM 635 O O . ASP A 1 80 ? 8.603 -7.762 -20.786 1.00 86.19 80 ASP A O 1
ATOM 639 N N . THR A 1 81 ? 7.715 -6.989 -22.711 1.00 85.19 81 THR A N 1
ATOM 640 C CA . THR A 1 81 ? 8.967 -6.964 -23.468 1.00 85.19 81 THR A CA 1
ATOM 641 C C . THR A 1 81 ? 9.942 -5.958 -22.868 1.00 85.19 81 THR A C 1
ATOM 643 O O . THR A 1 81 ? 11.115 -6.277 -22.675 1.00 85.19 81 THR A O 1
ATOM 646 N N . GLU A 1 82 ? 9.474 -4.752 -22.531 1.00 87.56 82 GLU A N 1
ATOM 647 C CA . GLU A 1 82 ? 10.290 -3.750 -21.850 1.00 87.56 82 GLU A CA 1
ATOM 648 C C . GLU A 1 82 ? 10.781 -4.276 -20.502 1.00 87.56 82 GLU A C 1
ATOM 650 O O . GLU A 1 82 ? 11.965 -4.148 -20.199 1.00 87.56 82 GLU A O 1
ATOM 655 N N . ALA A 1 83 ? 9.911 -4.914 -19.717 1.00 90.56 83 ALA A N 1
ATOM 656 C CA . ALA A 1 83 ? 10.280 -5.464 -18.421 1.00 90.56 83 ALA A CA 1
ATOM 657 C C . ALA A 1 83 ? 11.347 -6.567 -18.526 1.00 90.56 83 ALA A C 1
ATOM 659 O O . ALA A 1 83 ? 12.312 -6.543 -17.761 1.00 90.56 83 ALA A O 1
ATOM 660 N N . ASP A 1 84 ? 11.227 -7.486 -19.489 1.00 87.94 84 ASP A N 1
ATOM 661 C CA . ASP A 1 84 ? 12.221 -8.542 -19.723 1.00 87.94 84 ASP A CA 1
ATOM 662 C C . ASP A 1 84 ? 13.580 -7.966 -20.145 1.00 87.94 84 ASP A C 1
ATOM 664 O O . ASP A 1 84 ? 14.624 -8.360 -19.612 1.00 87.94 84 ASP A O 1
ATOM 668 N N . ILE A 1 85 ? 13.580 -6.988 -21.056 1.00 86.44 85 ILE A N 1
ATOM 669 C CA . ILE A 1 85 ? 14.816 -6.331 -21.488 1.00 86.44 85 ILE A CA 1
ATOM 670 C C . ILE A 1 85 ? 15.447 -5.578 -20.314 1.00 86.44 85 ILE A C 1
ATOM 672 O O . ILE A 1 85 ? 16.635 -5.752 -20.046 1.00 86.44 85 ILE A O 1
ATOM 676 N N . LEU A 1 86 ? 14.665 -4.793 -19.570 1.00 90.69 86 LEU A N 1
ATOM 677 C CA . LEU A 1 86 ? 15.153 -4.024 -18.427 1.00 90.69 86 LEU A CA 1
ATOM 678 C C . LEU A 1 86 ? 15.690 -4.926 -17.307 1.00 90.69 86 LEU A C 1
ATOM 680 O O . LEU A 1 86 ? 16.704 -4.588 -16.700 1.00 90.69 86 LEU A O 1
ATOM 684 N N . LEU A 1 87 ? 15.086 -6.093 -17.061 1.00 92.06 87 LEU A N 1
ATOM 685 C CA . LEU A 1 87 ? 15.617 -7.086 -16.120 1.00 92.06 87 LEU A CA 1
ATOM 686 C C . LEU A 1 87 ? 17.010 -7.581 -16.525 1.00 92.06 87 LEU A C 1
ATOM 688 O O . LEU A 1 87 ? 17.889 -7.733 -15.664 1.00 92.06 87 LEU A O 1
ATOM 692 N N . ALA A 1 88 ? 17.219 -7.803 -17.825 1.00 88.00 88 ALA A N 1
ATOM 693 C CA . ALA A 1 88 ? 18.494 -8.246 -18.373 1.00 88.00 88 ALA A CA 1
ATOM 694 C C . ALA A 1 88 ? 19.552 -7.130 -18.389 1.00 88.00 88 ALA A C 1
ATOM 696 O O . ALA A 1 88 ? 20.723 -7.396 -18.117 1.00 88.00 88 ALA A O 1
ATOM 697 N N . THR A 1 89 ? 19.159 -5.888 -18.688 1.00 88.88 89 THR A N 1
ATOM 698 C CA . THR A 1 89 ? 20.102 -4.787 -18.942 1.00 88.88 89 THR A CA 1
ATOM 699 C C . THR A 1 89 ? 20.355 -3.881 -17.746 1.00 88.88 89 THR A C 1
ATOM 701 O O . THR A 1 89 ? 21.417 -3.263 -17.679 1.00 88.88 89 THR A O 1
ATOM 704 N N . ALA A 1 90 ? 19.411 -3.754 -16.809 1.00 91.12 90 ALA A N 1
ATOM 705 C CA . ALA A 1 90 ? 19.625 -2.919 -15.635 1.00 91.12 90 ALA A CA 1
ATOM 706 C C . ALA A 1 90 ? 20.787 -3.480 -14.792 1.00 91.12 90 ALA A C 1
ATOM 708 O O . ALA A 1 90 ? 20.943 -4.701 -14.668 1.00 91.12 90 ALA A O 1
ATOM 709 N N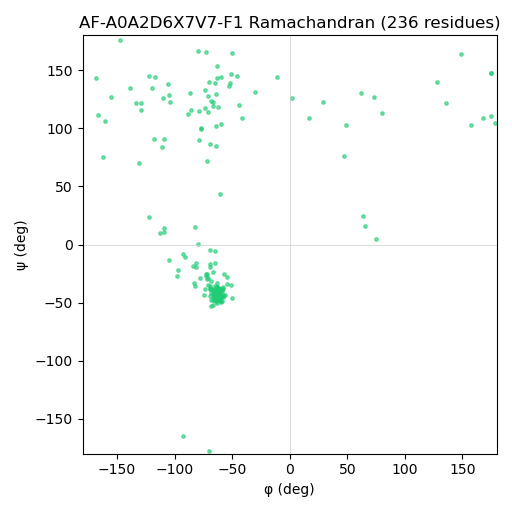 . PRO A 1 91 ? 21.621 -2.630 -14.182 1.00 91.94 91 PRO A N 1
ATOM 710 C CA . PRO A 1 91 ? 22.598 -3.086 -13.206 1.00 91.94 91 PRO A CA 1
ATOM 711 C C . PRO A 1 91 ? 21.878 -3.652 -11.979 1.00 91.94 91 PRO A C 1
ATOM 713 O O . PRO A 1 91 ? 20.870 -3.115 -11.527 1.00 91.94 91 PRO A O 1
ATOM 716 N N . THR A 1 92 ? 22.386 -4.759 -11.436 1.00 91.25 92 THR A N 1
ATOM 717 C CA . THR A 1 92 ? 21.793 -5.388 -10.242 1.00 91.25 92 THR A CA 1
ATOM 718 C C . THR A 1 92 ? 21.963 -4.532 -8.993 1.00 91.25 92 THR A C 1
ATOM 720 O O . THR A 1 92 ? 21.105 -4.575 -8.125 1.00 91.25 92 THR A O 1
ATOM 723 N N . THR A 1 93 ? 23.047 -3.762 -8.915 1.00 92.94 93 THR A N 1
ATOM 724 C CA . THR A 1 93 ? 23.322 -2.837 -7.814 1.00 92.94 93 THR A CA 1
ATOM 725 C C . THR A 1 93 ? 23.756 -1.505 -8.395 1.00 92.94 93 THR A C 1
ATOM 727 O O . THR A 1 93 ? 24.739 -1.452 -9.143 1.00 92.94 93 THR A O 1
ATOM 730 N N . MET A 1 94 ? 23.036 -0.438 -8.073 1.00 94.62 94 MET A N 1
ATOM 731 C CA . MET A 1 94 ? 23.398 0.913 -8.477 1.00 94.62 94 MET A CA 1
ATOM 732 C C . MET A 1 94 ? 22.799 1.926 -7.513 1.00 94.62 94 MET A C 1
ATOM 734 O O . MET A 1 94 ? 21.594 1.955 -7.286 1.00 94.62 94 MET A O 1
ATOM 738 N N . THR A 1 95 ? 23.650 2.791 -6.983 1.00 94.06 95 THR A N 1
ATOM 739 C CA . THR A 1 95 ? 23.266 3.861 -6.064 1.00 94.06 95 THR A CA 1
ATOM 740 C C . THR A 1 95 ? 23.575 5.207 -6.698 1.00 94.06 95 THR A C 1
ATOM 742 O O . THR A 1 95 ? 24.615 5.361 -7.346 1.00 94.06 95 THR A O 1
ATOM 745 N N . TRP A 1 96 ? 22.729 6.198 -6.446 1.00 90.75 96 TRP A N 1
ATOM 746 C CA . TRP A 1 96 ? 23.080 7.595 -6.689 1.00 90.75 96 TRP A CA 1
ATOM 747 C C . TRP A 1 96 ? 23.654 8.218 -5.406 1.00 90.75 96 TRP A C 1
ATOM 749 O O . TRP A 1 96 ? 24.056 7.511 -4.481 1.00 90.75 96 TRP A O 1
ATOM 759 N N . GLY A 1 97 ? 23.739 9.549 -5.348 1.00 83.50 97 GLY A N 1
ATOM 760 C CA . GLY A 1 97 ? 24.369 10.279 -4.240 1.00 83.50 97 GLY A CA 1
ATOM 761 C C . GLY A 1 97 ? 23.688 10.150 -2.868 1.00 83.50 97 GLY A C 1
ATOM 762 O O . GLY A 1 97 ? 24.238 10.651 -1.893 1.00 83.50 97 GLY A O 1
ATOM 763 N N . ASP A 1 98 ? 22.527 9.498 -2.775 1.00 85.38 98 ASP A N 1
ATOM 764 C CA . ASP A 1 98 ? 21.798 9.233 -1.526 1.00 85.38 98 ASP A CA 1
ATOM 765 C C . ASP A 1 98 ? 22.140 7.874 -0.885 1.00 85.38 98 ASP A C 1
ATOM 767 O O . ASP A 1 98 ? 21.732 7.604 0.244 1.00 85.38 98 ASP A O 1
ATOM 771 N N . GLY A 1 99 ? 22.905 7.027 -1.583 1.00 89.38 99 GLY A N 1
ATOM 772 C CA . GLY A 1 99 ? 23.327 5.713 -1.099 1.00 89.38 99 GLY A CA 1
ATOM 773 C C . GLY A 1 99 ? 22.236 4.637 -1.115 1.00 89.38 99 GLY A C 1
ATOM 774 O O . GLY A 1 99 ? 22.496 3.524 -0.657 1.00 89.38 99 GLY A O 1
ATOM 775 N N . VAL A 1 100 ? 21.043 4.926 -1.646 1.00 91.56 100 VAL A N 1
ATOM 776 C CA . VAL A 1 100 ? 19.957 3.943 -1.779 1.00 91.56 100 VAL A CA 1
ATOM 777 C C . VAL A 1 100 ? 20.117 3.186 -3.098 1.00 91.56 100 VAL A C 1
ATOM 779 O O . VAL A 1 100 ? 20.307 3.791 -4.155 1.00 91.56 100 VAL A O 1
ATOM 782 N N . ASP A 1 101 ? 20.062 1.851 -3.052 1.00 95.56 101 ASP A N 1
ATOM 783 C CA . ASP A 1 101 ? 20.234 1.011 -4.244 1.00 95.56 101 ASP A CA 1
ATOM 784 C C . ASP A 1 101 ? 18.967 1.005 -5.106 1.00 95.56 101 ASP A C 1
ATOM 786 O O . ASP A 1 101 ? 18.003 0.283 -4.845 1.00 95.56 101 ASP A O 1
ATOM 790 N N . CYS A 1 102 ? 18.984 1.821 -6.156 1.00 95.19 102 CYS A N 1
ATOM 791 C CA . CYS A 1 102 ? 17.913 1.900 -7.141 1.00 95.19 102 CYS A CA 1
ATOM 792 C C . CYS A 1 102 ? 17.991 0.799 -8.210 1.00 95.19 102 CYS A C 1
ATOM 794 O O . CYS A 1 102 ? 16.980 0.501 -8.840 1.00 95.19 102 CYS A O 1
ATOM 796 N N . GLY A 1 103 ? 19.156 0.166 -8.396 1.00 95.81 103 GLY A N 1
ATOM 797 C CA . GLY A 1 103 ? 19.332 -0.950 -9.329 1.00 95.81 103 GLY A CA 1
ATOM 798 C C . GLY A 1 103 ? 18.593 -2.194 -8.863 1.00 95.81 103 GLY A C 1
ATOM 799 O O . GLY A 1 103 ? 17.756 -2.743 -9.585 1.00 95.81 103 GLY A O 1
ATOM 800 N N . PHE A 1 104 ? 18.848 -2.594 -7.617 1.00 95.50 104 PHE A N 1
ATOM 801 C CA . PHE A 1 104 ? 18.181 -3.747 -7.024 1.00 95.50 104 PHE A CA 1
ATOM 802 C C . PHE A 1 104 ? 16.677 -3.501 -6.862 1.00 95.50 104 PHE A C 1
ATOM 804 O O . PHE A 1 104 ? 15.878 -4.370 -7.212 1.00 95.50 104 PHE A O 1
ATOM 811 N N . ALA A 1 105 ? 16.290 -2.307 -6.392 1.00 95.25 105 ALA A N 1
ATOM 812 C CA . ALA A 1 105 ? 14.888 -1.932 -6.212 1.00 95.25 105 ALA A CA 1
ATOM 813 C C . ALA A 1 105 ? 14.095 -2.013 -7.527 1.00 95.25 105 ALA A C 1
ATOM 815 O O . ALA A 1 105 ? 13.061 -2.682 -7.577 1.00 95.25 105 ALA A O 1
ATOM 816 N N . LEU A 1 106 ? 14.621 -1.432 -8.613 1.00 96.00 106 LEU A N 1
ATOM 817 C CA . LEU A 1 106 ? 13.981 -1.491 -9.927 1.00 96.00 106 LEU A CA 1
ATOM 818 C C . LEU A 1 106 ? 13.848 -2.934 -10.426 1.00 96.00 106 LEU A C 1
ATOM 820 O O . LEU A 1 106 ? 12.771 -3.336 -10.863 1.00 96.00 106 LEU A O 1
ATOM 824 N N . LYS A 1 107 ? 14.915 -3.740 -10.334 1.00 95.56 107 LYS A N 1
ATOM 825 C CA . LYS A 1 107 ? 14.862 -5.148 -10.756 1.00 95.56 107 LYS A CA 1
ATOM 826 C C . LYS A 1 107 ? 13.849 -5.959 -9.969 1.00 95.56 107 LYS A C 1
ATOM 828 O O . LYS A 1 107 ? 13.154 -6.781 -10.559 1.00 95.56 107 LYS A O 1
ATOM 833 N N . LEU A 1 108 ? 13.761 -5.741 -8.660 1.00 95.75 108 LEU A N 1
ATOM 834 C CA . LEU A 1 108 ? 12.796 -6.441 -7.824 1.00 95.75 108 LEU A CA 1
ATOM 835 C C . LEU A 1 108 ? 11.362 -6.121 -8.266 1.00 95.75 108 LEU A C 1
ATOM 837 O O . LEU A 1 108 ? 10.579 -7.049 -8.457 1.00 95.75 108 LEU A O 1
ATOM 841 N N . LYS A 1 109 ? 11.051 -4.841 -8.518 1.00 95.44 109 LYS A N 1
ATOM 842 C CA . LYS A 1 109 ? 9.739 -4.412 -9.031 1.00 95.44 109 LYS A CA 1
ATOM 843 C C . LYS A 1 109 ? 9.427 -5.031 -10.392 1.00 95.44 109 LYS A C 1
ATOM 845 O O . LYS A 1 109 ? 8.342 -5.568 -10.580 1.00 95.44 109 LYS A O 1
ATOM 850 N N . LEU A 1 110 ? 10.386 -5.019 -11.320 1.00 94.69 110 LEU A N 1
ATOM 851 C CA . LEU A 1 110 ? 10.220 -5.627 -12.644 1.00 94.69 110 LEU A CA 1
ATOM 852 C C . LEU A 1 110 ? 10.014 -7.148 -12.561 1.00 94.69 110 LEU A C 1
ATOM 854 O O . LEU A 1 110 ? 9.171 -7.695 -13.266 1.00 94.69 110 LEU A O 1
ATOM 858 N N . ALA A 1 111 ? 10.736 -7.839 -11.676 1.00 94.38 111 ALA A N 1
ATOM 859 C CA . ALA A 1 111 ? 10.576 -9.277 -11.472 1.00 94.38 111 ALA A CA 1
ATOM 860 C C . ALA A 1 111 ? 9.205 -9.612 -10.866 1.00 94.38 111 ALA A C 1
ATOM 862 O O . ALA A 1 111 ? 8.541 -10.539 -11.323 1.00 94.38 111 ALA A O 1
ATOM 863 N N . GLN A 1 112 ? 8.755 -8.832 -9.878 1.00 93.94 112 GLN A N 1
ATOM 864 C CA . GLN A 1 112 ? 7.410 -8.946 -9.309 1.00 93.94 112 GLN A CA 1
ATOM 865 C C . GLN A 1 112 ? 6.328 -8.669 -10.356 1.00 93.94 112 GLN A C 1
ATOM 867 O O . GLN A 1 112 ? 5.327 -9.380 -10.399 1.00 93.94 112 GLN A O 1
ATOM 872 N N . PHE A 1 113 ? 6.548 -7.676 -11.222 1.00 93.00 113 PHE A N 1
ATOM 873 C CA . PHE A 1 113 ? 5.641 -7.328 -12.312 1.00 93.00 113 PHE A CA 1
ATOM 874 C C . PHE A 1 113 ? 5.504 -8.489 -13.301 1.00 93.00 113 PHE A C 1
ATOM 876 O O . PHE A 1 113 ? 4.391 -8.924 -13.588 1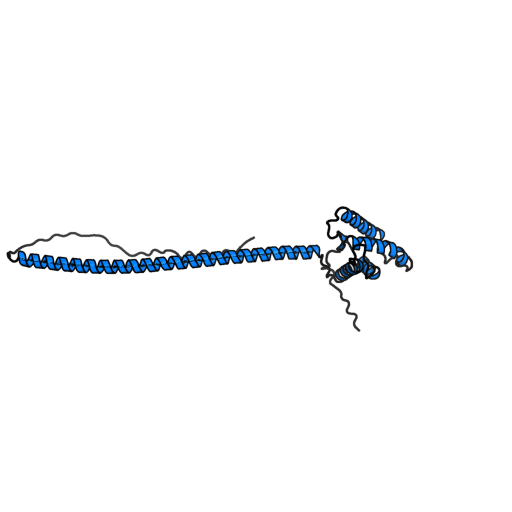.00 93.00 113 PHE A O 1
ATOM 883 N N . ARG A 1 114 ? 6.626 -9.083 -13.727 1.00 89.56 114 ARG A N 1
ATOM 884 C CA . ARG A 1 114 ? 6.638 -10.275 -14.594 1.00 89.56 114 ARG A CA 1
ATOM 885 C C . ARG A 1 114 ? 6.004 -11.498 -13.941 1.00 89.56 114 ARG A C 1
ATOM 887 O O . ARG A 1 114 ? 5.361 -12.290 -14.622 1.00 89.56 114 ARG A O 1
ATOM 894 N N . ALA A 1 115 ? 6.145 -11.62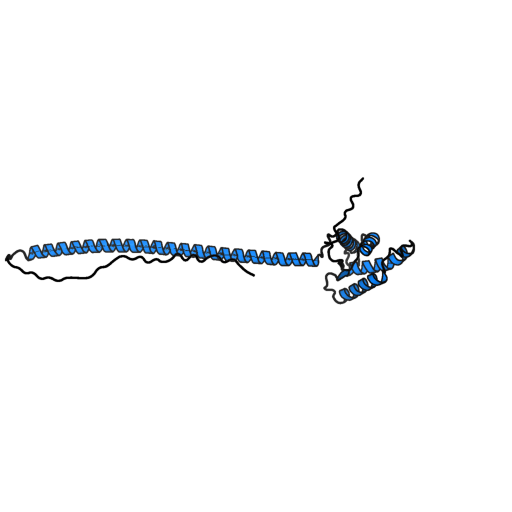6 -12.627 1.00 90.75 115 ALA A N 1
ATOM 895 C CA . ALA A 1 115 ? 5.493 -12.667 -11.847 1.00 90.75 115 ALA A CA 1
ATOM 896 C C . ALA A 1 115 ? 4.013 -12.365 -11.523 1.00 90.75 115 ALA A C 1
ATOM 898 O O . ALA A 1 115 ? 3.369 -13.177 -10.863 1.00 90.75 115 ALA A O 1
ATOM 899 N N . GLY A 1 116 ? 3.458 -11.227 -11.961 1.00 88.75 116 GLY A N 1
ATOM 900 C CA . GLY A 1 116 ? 2.063 -10.852 -11.702 1.00 88.75 116 GLY A CA 1
ATOM 901 C C . GLY A 1 116 ? 1.744 -10.595 -10.224 1.00 88.75 116 GLY A C 1
ATOM 902 O O . GLY A 1 116 ? 0.578 -10.583 -9.849 1.00 88.75 116 GLY A O 1
ATOM 903 N N . VAL A 1 117 ? 2.765 -10.401 -9.383 1.00 90.88 117 VAL A N 1
ATOM 904 C CA . VAL A 1 117 ? 2.641 -10.180 -7.927 1.00 90.88 117 VAL A CA 1
ATOM 905 C C . VAL A 1 117 ? 3.050 -8.767 -7.514 1.00 90.88 117 VAL A C 1
ATOM 907 O O . VAL A 1 117 ? 3.232 -8.495 -6.329 1.00 90.88 117 VAL A O 1
ATOM 910 N N . TYR A 1 118 ? 3.266 -7.876 -8.482 1.00 91.56 118 TYR A N 1
ATOM 911 C CA . TYR A 1 118 ? 3.614 -6.494 -8.189 1.00 91.56 118 TYR A CA 1
ATOM 912 C C . TYR A 1 118 ? 2.443 -5.773 -7.523 1.00 91.56 118 TYR A C 1
ATOM 914 O O . TYR A 1 118 ? 1.355 -5.667 -8.088 1.00 91.56 118 TYR A O 1
ATOM 922 N N . GLU A 1 119 ? 2.705 -5.237 -6.335 1.00 87.94 119 GLU A N 1
ATOM 923 C CA . GLU A 1 119 ? 1.801 -4.348 -5.623 1.00 87.94 119 GLU A CA 1
ATOM 924 C C . GLU A 1 119 ? 2.486 -2.999 -5.410 1.00 87.94 119 GLU A C 1
ATOM 926 O O . GLU A 1 119 ? 3.645 -2.927 -5.007 1.00 87.94 119 GLU A O 1
ATOM 931 N N . ASP A 1 120 ? 1.762 -1.912 -5.670 1.00 88.56 120 ASP A N 1
ATOM 932 C CA . ASP A 1 120 ? 2.258 -0.566 -5.402 1.00 88.56 120 ASP A CA 1
ATOM 933 C C . ASP A 1 120 ? 2.317 -0.313 -3.888 1.00 88.56 120 ASP A C 1
ATOM 935 O O . ASP A 1 120 ? 1.281 -0.225 -3.218 1.00 88.56 120 ASP A O 1
ATOM 939 N N . ASP A 1 121 ? 3.534 -0.148 -3.365 1.00 84.50 121 ASP A N 1
ATOM 940 C CA . ASP A 1 121 ? 3.816 0.097 -1.948 1.00 84.50 121 ASP A CA 1
ATOM 941 C C . ASP A 1 121 ? 2.994 1.253 -1.361 1.00 84.50 121 ASP A C 1
ATOM 943 O O . ASP A 1 121 ? 2.561 1.180 -0.209 1.00 84.50 121 ASP A O 1
ATOM 947 N N . VAL A 1 122 ? 2.717 2.304 -2.144 1.00 85.06 122 VAL A N 1
ATOM 948 C CA . VAL A 1 122 ? 1.918 3.456 -1.691 1.00 85.06 122 VAL A CA 1
ATOM 949 C C . VAL A 1 122 ? 0.462 3.049 -1.476 1.00 85.06 122 VAL A C 1
ATOM 951 O O . VAL A 1 122 ? -0.161 3.414 -0.476 1.00 85.06 122 VAL A O 1
ATOM 954 N N . VAL A 1 123 ? -0.082 2.242 -2.387 1.00 84.50 123 VAL A N 1
ATOM 955 C CA . VAL A 1 123 ? -1.453 1.726 -2.298 1.00 84.50 123 VAL A CA 1
ATOM 956 C C . VAL A 1 123 ? -1.574 0.722 -1.151 1.00 84.50 123 VAL A C 1
ATOM 958 O O . VAL A 1 123 ? -2.579 0.713 -0.437 1.00 84.50 123 VAL A O 1
ATOM 961 N N . VAL A 1 124 ? -0.555 -0.115 -0.945 1.00 84.31 124 VAL A N 1
ATOM 962 C CA . VAL A 1 124 ? -0.496 -1.058 0.180 1.00 84.31 124 VAL A CA 1
ATOM 963 C C . VAL A 1 124 ? -0.418 -0.311 1.512 1.00 84.31 124 VAL A C 1
ATOM 965 O O . VAL A 1 124 ? -1.183 -0.616 2.428 1.00 84.31 124 VAL A O 1
ATOM 968 N N . ALA A 1 125 ? 0.453 0.695 1.624 1.00 84.12 125 ALA A N 1
ATOM 969 C CA . ALA A 1 125 ? 0.593 1.510 2.828 1.00 84.12 125 ALA A CA 1
ATOM 970 C C . ALA A 1 125 ? -0.710 2.245 3.168 1.00 84.12 125 ALA A C 1
ATOM 972 O O . ALA A 1 125 ? -1.149 2.215 4.318 1.00 84.12 125 ALA A O 1
ATOM 973 N N . ARG A 1 126 ? -1.373 2.828 2.162 1.00 86.50 126 ARG A N 1
ATOM 974 C CA . ARG A 1 126 ? -2.670 3.485 2.335 1.00 86.50 126 ARG A CA 1
ATOM 975 C C . ARG A 1 126 ? -3.742 2.515 2.831 1.00 86.50 126 ARG A C 1
ATOM 977 O O . ARG A 1 126 ? -4.403 2.812 3.819 1.00 86.50 126 ARG A O 1
ATOM 984 N N . ARG A 1 127 ? -3.879 1.341 2.202 1.00 86.19 127 ARG A N 1
ATOM 985 C CA . ARG A 1 127 ? -4.842 0.313 2.640 1.00 86.19 127 ARG A CA 1
ATOM 986 C C . ARG A 1 127 ? -4.591 -0.131 4.079 1.00 86.19 127 ARG A C 1
ATOM 988 O O . ARG A 1 127 ? -5.538 -0.306 4.838 1.00 86.19 127 ARG A O 1
ATOM 995 N N . ARG A 1 128 ? -3.322 -0.281 4.475 1.00 87.50 128 ARG A N 1
ATOM 996 C CA . ARG A 1 128 ? -2.955 -0.610 5.861 1.00 87.50 128 ARG A CA 1
ATOM 997 C C . ARG A 1 128 ? -3.328 0.504 6.837 1.00 87.50 128 ARG A C 1
ATOM 999 O 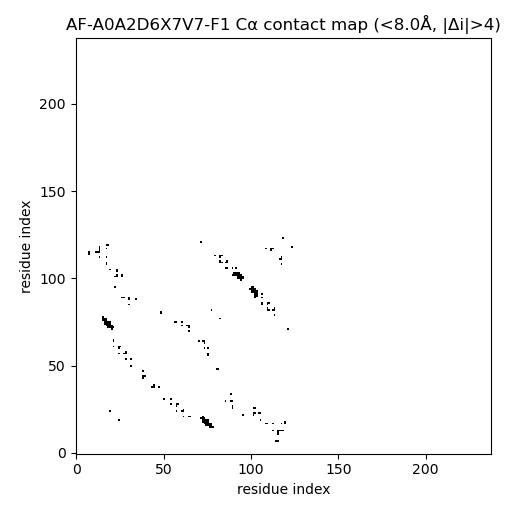O . ARG A 1 128 ? -3.841 0.198 7.906 1.00 87.50 128 ARG A O 1
ATOM 1006 N N . ALA A 1 129 ? -3.106 1.765 6.470 1.00 86.81 129 ALA A N 1
ATOM 1007 C CA . ALA A 1 129 ? -3.476 2.907 7.302 1.00 86.81 129 ALA A CA 1
ATOM 1008 C C . ALA A 1 129 ? -5.001 3.013 7.485 1.00 86.81 129 ALA A C 1
ATOM 1010 O O . ALA A 1 129 ? -5.472 3.124 8.613 1.00 86.81 129 ALA A O 1
ATOM 1011 N N . GLU A 1 130 ? -5.768 2.890 6.398 1.00 89.12 130 GLU A N 1
ATOM 1012 C CA . GLU A 1 130 ? -7.238 2.889 6.438 1.00 89.12 130 GLU A CA 1
ATOM 1013 C C . GLU A 1 130 ? -7.780 1.719 7.276 1.00 89.12 130 GLU A C 1
ATOM 1015 O O . GLU A 1 130 ? -8.718 1.886 8.055 1.00 89.12 130 GLU A O 1
ATOM 1020 N N . GLN A 1 131 ? -7.172 0.533 7.166 1.00 88.69 131 GLN A N 1
ATOM 1021 C CA . GLN A 1 131 ? -7.556 -0.614 7.988 1.00 88.69 131 GLN A CA 1
ATOM 1022 C C . GLN A 1 131 ? -7.253 -0.378 9.472 1.00 88.69 131 GLN A C 1
ATOM 1024 O O . GLN A 1 131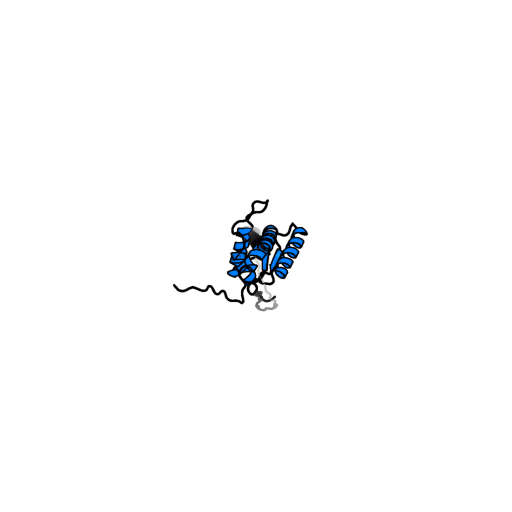 ? -8.087 -0.669 10.323 1.00 88.69 131 GLN A O 1
ATOM 1029 N N . GLN A 1 132 ? -6.089 0.190 9.786 1.00 89.94 132 GLN A N 1
ATOM 1030 C CA . GLN A 1 132 ? -5.709 0.499 11.161 1.00 89.94 132 GLN A CA 1
ATOM 1031 C C . GLN A 1 132 ? -6.648 1.532 11.801 1.00 89.94 132 GLN A C 1
ATOM 1033 O O . GLN A 1 132 ? -6.958 1.428 12.990 1.00 89.94 132 GLN A O 1
ATOM 1038 N N . GLU A 1 133 ? -7.115 2.515 11.030 1.00 92.12 133 GLU A N 1
ATOM 1039 C CA . GLU A 1 133 ? -8.105 3.490 11.488 1.00 92.12 133 GLU A CA 1
ATOM 1040 C C . GLU A 1 133 ? -9.444 2.814 11.804 1.00 92.12 133 GLU A C 1
ATOM 1042 O O . GLU A 1 133 ? -9.970 2.999 12.902 1.00 92.12 133 GLU A O 1
ATOM 1047 N N . ARG A 1 134 ? -9.935 1.942 10.913 1.00 91.50 134 ARG A N 1
ATOM 1048 C CA . ARG A 1 134 ? -11.164 1.162 11.141 1.00 91.50 134 ARG A CA 1
ATOM 1049 C C . ARG A 1 134 ? -11.076 0.269 12.372 1.00 91.50 134 ARG A C 1
ATOM 1051 O O . ARG A 1 134 ? -12.005 0.237 13.173 1.00 91.50 134 ARG A O 1
ATOM 1058 N N . ASP A 1 135 ? -9.957 -0.423 12.553 1.00 91.00 135 ASP A N 1
ATOM 1059 C CA . ASP A 1 135 ? -9.747 -1.283 13.720 1.00 91.00 135 ASP A CA 1
ATOM 1060 C C . ASP A 1 135 ? -9.697 -0.448 15.018 1.00 91.00 135 ASP A C 1
ATOM 1062 O O . ASP A 1 135 ? -10.213 -0.850 16.067 1.00 91.00 135 ASP A O 1
ATOM 1066 N N . SER A 1 136 ? -9.122 0.756 14.953 1.00 92.25 136 SER A N 1
ATOM 1067 C CA . SER A 1 136 ? -9.083 1.698 16.079 1.00 92.25 136 SER A CA 1
ATOM 1068 C C . SER A 1 136 ? -10.469 2.263 16.412 1.00 92.25 136 SER A C 1
ATOM 1070 O O . SER A 1 136 ? -10.814 2.420 17.583 1.00 92.25 136 SER A O 1
ATOM 1072 N N . GLU A 1 137 ? -11.293 2.539 15.404 1.00 93.19 137 GLU A N 1
ATOM 1073 C CA . GLU A 1 137 ? -12.672 2.988 15.598 1.00 93.19 137 GLU A CA 1
ATOM 1074 C C . GLU A 1 137 ? -13.543 1.875 16.190 1.00 93.19 137 GLU A C 1
ATOM 1076 O O . GLU A 1 137 ? -14.173 2.081 17.229 1.00 93.19 137 GLU A O 1
ATOM 1081 N N . ALA A 1 138 ? -13.472 0.664 15.630 1.00 92.50 138 ALA A N 1
ATOM 1082 C CA . ALA A 1 138 ? -14.203 -0.498 16.127 1.00 92.50 138 ALA A CA 1
ATOM 1083 C C . ALA A 1 138 ? -13.853 -0.827 17.589 1.00 92.50 138 ALA A C 1
ATOM 1085 O O . ALA A 1 138 ? -14.723 -1.171 18.392 1.00 92.50 138 ALA A O 1
ATOM 1086 N N . THR A 1 139 ? -12.580 -0.690 17.976 1.00 92.56 139 THR A N 1
ATOM 1087 C CA . THR A 1 139 ? -12.170 -0.892 19.375 1.00 92.56 139 THR A CA 1
ATOM 1088 C C . THR A 1 139 ? -12.699 0.198 20.306 1.00 92.56 139 THR A C 1
ATOM 1090 O O . THR A 1 139 ? -13.079 -0.116 21.437 1.00 92.56 139 THR A O 1
ATOM 1093 N N . ARG A 1 140 ? -12.784 1.454 19.850 1.00 93.12 140 ARG A N 1
ATOM 1094 C CA . ARG A 1 140 ? -13.380 2.550 20.626 1.00 93.12 140 ARG A CA 1
ATOM 1095 C C . ARG A 1 140 ? -14.883 2.351 20.818 1.00 93.12 140 ARG A C 1
ATOM 1097 O O . ARG A 1 140 ? -15.362 2.479 21.943 1.00 93.12 140 ARG A O 1
ATOM 1104 N N . GLU A 1 141 ? -15.606 1.985 19.764 1.00 93.56 141 GLU A N 1
ATOM 1105 C CA . GLU A 1 141 ? -17.041 1.684 19.837 1.00 93.56 141 GLU A CA 1
ATOM 1106 C C . GLU A 1 141 ? -17.319 0.506 20.775 1.00 93.56 141 GLU A C 1
ATOM 1108 O O . GLU A 1 141 ? -18.180 0.593 21.651 1.00 93.56 141 GLU A O 1
ATOM 1113 N N . ALA A 1 142 ? -16.533 -0.570 20.676 1.00 93.94 142 ALA A N 1
ATOM 1114 C CA . ALA A 1 142 ? -16.656 -1.713 21.576 1.00 93.94 142 ALA A CA 1
ATOM 1115 C C . ALA A 1 142 ? -16.411 -1.329 23.048 1.00 93.94 142 ALA A C 1
ATOM 1117 O O . ALA A 1 142 ? -17.107 -1.817 23.943 1.00 93.94 142 ALA A O 1
ATOM 1118 N N . GLN A 1 143 ? -15.447 -0.441 23.318 1.00 94.69 143 GLN A N 1
ATOM 1119 C CA . GLN A 1 143 ? -15.204 0.084 24.665 1.00 94.69 143 GLN A CA 1
ATOM 1120 C C . GLN A 1 143 ? -16.361 0.949 25.168 1.00 94.69 143 GLN A C 1
ATOM 1122 O O . GLN A 1 143 ? -16.736 0.838 26.337 1.00 94.69 143 GLN A O 1
ATOM 1127 N N . GLU A 1 144 ? -16.949 1.779 24.307 1.00 95.38 144 GLU A N 1
ATOM 1128 C CA . GLU A 1 144 ? -18.094 2.610 24.668 1.00 95.38 144 GLU A CA 1
ATOM 1129 C C . GLU A 1 144 ? -19.329 1.759 24.979 1.00 95.38 144 GLU A C 1
ATOM 1131 O O . GLU A 1 144 ? -19.940 1.930 26.035 1.00 95.38 144 GLU A O 1
ATOM 1136 N N . VAL A 1 145 ? -19.656 0.787 24.122 1.00 95.25 145 VAL A N 1
ATOM 1137 C CA . VAL A 1 145 ? -20.769 -0.148 24.351 1.00 95.25 145 VAL A CA 1
ATOM 1138 C C . VAL A 1 145 ? -20.574 -0.899 25.664 1.00 95.25 145 VAL A C 1
ATOM 1140 O O . VAL A 1 145 ? -21.507 -0.993 26.465 1.00 95.25 145 VAL A O 1
ATOM 1143 N N . LYS A 1 146 ? -19.352 -1.370 25.937 1.00 95.88 146 LYS A N 1
ATOM 1144 C CA . LYS A 1 146 ? -19.027 -2.033 27.202 1.00 95.88 146 LYS A CA 1
ATOM 1145 C C . LYS A 1 146 ? -19.239 -1.106 28.402 1.00 95.88 146 LYS A C 1
ATOM 1147 O O . LYS A 1 146 ? -19.865 -1.512 29.377 1.00 95.88 146 LYS A O 1
ATOM 1152 N N . MET A 1 147 ? -18.785 0.144 28.324 1.00 95.81 147 MET A N 1
ATOM 1153 C CA . MET A 1 147 ? -18.977 1.129 29.393 1.00 95.81 147 MET A CA 1
ATOM 1154 C C . MET A 1 147 ? -20.463 1.439 29.624 1.00 95.81 147 MET A C 1
ATOM 1156 O O . MET A 1 147 ? -20.915 1.515 30.768 1.00 95.81 147 MET A O 1
ATOM 1160 N N . GLN A 1 148 ? -21.247 1.579 28.552 1.00 94.19 148 GLN A N 1
ATOM 1161 C CA . GLN A 1 148 ? -22.692 1.784 28.646 1.00 94.19 148 GLN A CA 1
ATOM 1162 C C . GLN A 1 148 ? -23.397 0.568 29.256 1.00 94.19 148 GLN A C 1
ATOM 1164 O O . GLN A 1 148 ? -24.320 0.735 30.058 1.00 94.19 148 GLN A O 1
ATOM 1169 N N . GLN A 1 149 ? -22.965 -0.648 28.917 1.00 94.88 149 GLN A N 1
ATOM 1170 C CA . GLN A 1 149 ? -23.495 -1.870 29.508 1.00 94.88 149 GLN A CA 1
ATOM 1171 C C . GLN A 1 149 ? -23.193 -1.941 31.011 1.00 94.88 149 GLN A C 1
ATOM 1173 O O . GLN A 1 149 ? -24.118 -2.130 31.800 1.00 94.88 149 GLN A O 1
ATOM 1178 N N . GLU A 1 150 ? -21.948 -1.696 31.425 1.00 95.12 150 GLU A N 1
ATOM 1179 C CA . GLU A 1 150 ? -21.560 -1.661 32.842 1.00 95.12 150 GLU A CA 1
ATOM 1180 C C . GLU A 1 150 ? -22.345 -0.586 33.621 1.00 95.12 150 GLU A C 1
ATOM 1182 O O . GLU A 1 150 ? -22.820 -0.825 34.736 1.00 95.12 150 GLU A O 1
ATOM 1187 N N . ALA A 1 151 ? -22.567 0.586 33.016 1.00 95.31 151 ALA A N 1
ATOM 1188 C CA . ALA A 1 151 ? -23.387 1.643 33.605 1.00 95.31 151 ALA A CA 1
ATOM 1189 C C . ALA A 1 151 ? -24.861 1.222 33.763 1.00 95.31 151 ALA A C 1
ATOM 1191 O O . ALA A 1 151 ? -25.473 1.495 34.802 1.00 95.31 151 ALA A O 1
ATOM 1192 N N . ARG A 1 152 ? -25.433 0.529 32.768 1.00 95.12 152 ARG A N 1
ATOM 1193 C CA . ARG A 1 152 ? -26.801 -0.014 32.836 1.00 95.12 152 ARG A CA 1
ATOM 1194 C C . ARG A 1 152 ? -26.924 -1.086 33.916 1.00 95.12 152 ARG A C 1
ATOM 1196 O O . ARG A 1 152 ? -27.862 -1.030 34.709 1.00 95.12 152 ARG A O 1
ATOM 1203 N N . GLU A 1 153 ? -25.977 -2.015 33.994 1.00 94.75 153 GLU A N 1
ATOM 1204 C CA . GLU A 1 153 ? -25.954 -3.067 35.017 1.00 94.75 153 GLU A CA 1
ATOM 1205 C C . GLU A 1 153 ? -25.854 -2.473 36.431 1.00 94.75 153 GLU A C 1
ATOM 1207 O O . GLU A 1 153 ? -26.614 -2.857 37.325 1.00 94.75 153 GLU A O 1
ATOM 1212 N N . SER A 1 154 ? -25.009 -1.456 36.618 1.00 94.94 154 SER A N 1
ATOM 1213 C CA . SER A 1 154 ? -24.907 -0.706 37.876 1.00 94.94 154 SER A CA 1
ATOM 1214 C C . SER A 1 154 ? -26.219 0.003 38.245 1.00 94.94 154 SER A C 1
ATOM 1216 O O . SER A 1 154 ? -26.678 -0.074 39.390 1.00 94.94 154 SER A O 1
ATOM 1218 N N . ALA A 1 155 ? -26.889 0.635 37.274 1.00 94.94 155 ALA A N 1
ATOM 1219 C CA . ALA A 1 155 ? -28.181 1.285 37.493 1.00 94.94 155 ALA A CA 1
ATOM 1220 C C . ALA A 1 155 ? -29.283 0.283 37.883 1.00 94.94 155 ALA A C 1
ATOM 1222 O O . ALA A 1 155 ? -30.071 0.556 38.796 1.00 94.94 155 ALA A O 1
ATOM 1223 N N . VAL A 1 156 ? -29.314 -0.893 37.246 1.00 95.31 156 VAL A N 1
ATOM 1224 C CA . VAL A 1 156 ? -30.244 -1.981 37.589 1.00 95.31 156 VAL A CA 1
ATOM 1225 C C . VAL A 1 156 ? -29.972 -2.500 39.001 1.00 95.31 156 VAL A C 1
ATOM 1227 O O . VAL A 1 156 ? -30.911 -2.626 39.791 1.00 95.31 156 VAL A O 1
ATOM 1230 N N . ALA A 1 157 ? -28.707 -2.727 39.365 1.00 94.62 157 ALA A N 1
ATOM 1231 C CA . ALA A 1 157 ? -28.333 -3.146 40.714 1.00 94.62 157 ALA A CA 1
ATOM 1232 C C . ALA A 1 157 ? -28.770 -2.115 41.775 1.00 94.62 157 ALA A C 1
ATOM 1234 O O . ALA A 1 157 ? -29.373 -2.475 42.792 1.00 94.62 157 ALA A O 1
ATOM 1235 N N . ALA A 1 158 ? -28.557 -0.821 41.512 1.00 94.06 158 ALA A N 1
ATOM 1236 C CA . ALA A 1 158 ? -29.002 0.259 42.390 1.00 94.06 158 ALA A CA 1
ATOM 1237 C C . ALA A 1 158 ? -30.536 0.324 42.513 1.00 94.06 158 ALA A C 1
ATOM 1239 O O . ALA A 1 158 ? -31.066 0.549 43.606 1.00 94.06 158 ALA A O 1
ATOM 1240 N N . ALA A 1 159 ? -31.269 0.102 41.418 1.00 94.44 159 ALA A N 1
ATOM 1241 C CA . ALA A 1 159 ? -32.728 0.039 41.434 1.00 94.44 159 ALA A CA 1
ATOM 1242 C C . ALA A 1 159 ? -33.236 -1.161 42.252 1.00 94.44 159 ALA A C 1
ATOM 1244 O O . ALA A 1 159 ? -34.123 -0.995 43.094 1.00 94.44 159 ALA A O 1
ATOM 1245 N N . MET A 1 160 ? -32.636 -2.345 42.086 1.00 94.50 160 MET A N 1
ATOM 1246 C CA . MET A 1 160 ? -32.975 -3.530 42.880 1.00 94.50 160 MET A CA 1
ATOM 1247 C C . MET A 1 160 ? -32.727 -3.312 44.379 1.00 94.50 160 MET A C 1
ATOM 1249 O O . MET A 1 160 ? -33.571 -3.689 45.196 1.00 94.50 160 MET A O 1
ATOM 1253 N N . ALA A 1 161 ? -31.630 -2.643 44.749 1.00 94.38 161 ALA A N 1
ATOM 1254 C CA . ALA A 1 161 ? -31.340 -2.286 46.139 1.00 94.38 161 ALA A CA 1
ATOM 1255 C C . ALA A 1 161 ? -32.382 -1.314 46.729 1.00 94.38 161 ALA A C 1
ATOM 1257 O O . ALA A 1 161 ? -32.820 -1.476 47.869 1.00 94.38 161 ALA A O 1
ATOM 1258 N N . LYS A 1 162 ? -32.849 -0.330 45.949 1.00 94.81 162 LYS A N 1
ATOM 1259 C CA . LYS A 1 162 ? -33.933 0.572 46.379 1.00 94.81 162 LYS A CA 1
ATOM 1260 C C . LYS A 1 162 ? -35.252 -0.175 46.574 1.00 94.81 162 LYS A C 1
ATOM 1262 O O . LYS A 1 162 ? -35.948 0.062 47.560 1.00 94.81 162 LYS A O 1
ATOM 1267 N N . VAL A 1 163 ? -35.589 -1.098 45.671 1.00 95.50 163 VAL A N 1
ATOM 1268 C CA . VAL A 1 163 ? -36.805 -1.920 45.782 1.00 95.50 163 VAL A CA 1
ATOM 1269 C C . VAL A 1 163 ? -36.749 -2.828 47.012 1.00 95.50 163 VAL A C 1
ATOM 1271 O O . VAL A 1 163 ? -37.751 -2.951 47.718 1.00 95.50 163 VAL A O 1
ATOM 1274 N N . SER A 1 164 ? -35.602 -3.447 47.311 1.00 94.62 164 SER A N 1
ATOM 1275 C CA . SER A 1 164 ? -35.461 -4.296 48.500 1.00 94.62 164 SER A CA 1
ATOM 1276 C C . SER A 1 164 ? -35.592 -3.490 49.801 1.00 94.62 164 SER A C 1
ATOM 1278 O O . SER A 1 164 ? -36.327 -3.908 50.699 1.00 94.62 164 SER A O 1
ATOM 1280 N N . ALA A 1 165 ? -34.996 -2.294 49.867 1.00 93.38 165 ALA A N 1
ATOM 1281 C CA . ALA A 1 165 ? -35.137 -1.374 50.997 1.00 93.38 165 ALA A CA 1
ATOM 1282 C C . ALA A 1 165 ? -36.579 -0.856 51.171 1.00 93.38 165 ALA A C 1
ATOM 1284 O O . ALA A 1 165 ? -37.096 -0.767 52.288 1.00 93.38 165 ALA A O 1
ATOM 1285 N N . ALA A 1 166 ? -37.277 -0.557 50.072 1.00 93.75 166 ALA A N 1
ATOM 1286 C CA . ALA A 1 166 ? -38.684 -0.168 50.121 1.00 93.75 166 ALA A CA 1
ATOM 1287 C C . ALA A 1 166 ? -39.567 -1.316 50.640 1.00 93.75 166 ALA A C 1
ATOM 1289 O O . ALA A 1 166 ? -40.445 -1.094 51.478 1.00 93.75 166 ALA A O 1
ATOM 1290 N N . LYS A 1 167 ? -39.308 -2.557 50.199 1.00 94.06 167 LYS A N 1
ATOM 1291 C CA . LYS A 1 167 ? -40.024 -3.751 50.676 1.00 94.06 167 LYS A CA 1
ATOM 1292 C C . LYS A 1 167 ? -39.807 -3.997 52.170 1.00 94.06 167 LYS A C 1
ATOM 1294 O O . LYS A 1 167 ? -40.783 -4.285 52.863 1.00 94.06 167 LYS A O 1
ATOM 1299 N N . SER A 1 168 ? -38.580 -3.858 52.680 1.00 91.75 168 SER A N 1
ATOM 1300 C CA . SER A 1 168 ? -38.310 -4.026 54.116 1.00 91.75 168 SER A CA 1
ATOM 1301 C C . SER A 1 168 ? -39.004 -2.946 54.951 1.00 91.75 168 SER A C 1
ATOM 1303 O O . SER A 1 168 ? -39.660 -3.265 55.942 1.00 91.75 168 SER A O 1
ATOM 1305 N N . THR A 1 169 ? -38.974 -1.694 54.490 1.00 93.94 169 THR A N 1
ATOM 1306 C CA . THR A 1 169 ? -39.663 -0.569 55.141 1.00 93.94 169 THR A CA 1
ATOM 1307 C C . THR A 1 169 ? -41.181 -0.775 55.160 1.00 93.94 169 THR A C 1
ATOM 1309 O O . THR A 1 169 ? -41.831 -0.553 56.182 1.00 93.94 169 THR A O 1
ATOM 1312 N N . LEU A 1 170 ? -41.770 -1.249 54.054 1.00 93.75 170 LEU A N 1
ATOM 1313 C CA . LEU A 1 170 ? -43.196 -1.582 53.982 1.00 93.75 170 LEU A CA 1
ATOM 1314 C C . LEU A 1 170 ? -43.557 -2.718 54.951 1.00 93.75 170 LEU A C 1
ATOM 1316 O O . LEU A 1 170 ? -44.578 -2.644 55.636 1.00 93.75 170 LEU A O 1
ATOM 1320 N N . ALA A 1 171 ? -42.734 -3.767 55.015 1.00 92.94 171 ALA A N 1
ATOM 1321 C CA . ALA A 1 171 ? -42.940 -4.885 55.931 1.00 92.94 171 ALA A CA 1
ATOM 1322 C C . ALA A 1 171 ? -42.887 -4.429 57.398 1.00 92.94 171 ALA A C 1
ATOM 1324 O O . ALA A 1 171 ? -43.742 -4.826 58.191 1.00 92.94 171 ALA A O 1
ATOM 1325 N N . GLN A 1 172 ? -41.948 -3.542 57.737 1.00 92.88 172 GLN A N 1
ATOM 1326 C CA . GLN A 1 172 ? -41.852 -2.943 59.065 1.00 92.88 172 GLN A CA 1
ATOM 1327 C C . GLN A 1 172 ? -43.092 -2.103 59.402 1.00 92.88 172 GLN A C 1
ATOM 1329 O O . GLN A 1 172 ? -43.733 -2.362 60.420 1.00 92.88 172 GLN A O 1
ATOM 1334 N N . LYS A 1 173 ? -43.512 -1.194 58.511 1.00 93.81 173 LYS A N 1
ATOM 1335 C CA . LYS A 1 173 ? -44.738 -0.397 58.702 1.00 93.81 173 LYS A CA 1
ATOM 1336 C C . LYS A 1 173 ? -45.986 -1.267 58.866 1.00 93.81 173 LYS A C 1
ATOM 1338 O O . LYS A 1 173 ? -46.850 -0.964 59.681 1.00 93.81 173 LYS A O 1
ATOM 1343 N N . ARG A 1 174 ? -46.089 -2.379 58.125 1.00 93.56 174 ARG A N 1
ATOM 1344 C CA . ARG A 1 174 ? -47.186 -3.350 58.288 1.00 93.56 174 ARG A CA 1
ATOM 1345 C C . ARG A 1 174 ? -47.165 -4.022 59.659 1.00 93.56 174 ARG A C 1
ATOM 1347 O O . ARG A 1 174 ? -48.233 -4.266 60.217 1.00 93.56 174 ARG A O 1
ATOM 1354 N N . LYS A 1 175 ? -45.982 -4.327 60.197 1.00 92.44 175 LYS A N 1
ATOM 1355 C CA . LYS A 1 175 ? -45.833 -4.892 61.544 1.00 92.44 175 LYS A CA 1
ATOM 1356 C C . LYS A 1 175 ? -46.262 -3.882 62.611 1.00 92.44 175 LYS A C 1
ATOM 1358 O O . LYS A 1 175 ? -47.081 -4.229 63.452 1.00 92.44 175 LYS A O 1
ATOM 1363 N N . GLU A 1 176 ? -45.791 -2.641 62.512 1.00 91.75 176 GLU A N 1
ATOM 1364 C CA . GLU A 1 176 ? -46.169 -1.541 63.413 1.00 91.75 176 GLU A CA 1
ATOM 1365 C C . GLU A 1 176 ? -47.685 -1.275 63.385 1.00 91.75 176 GLU A C 1
ATOM 1367 O O . GLU A 1 176 ? -48.324 -1.178 64.433 1.00 91.75 176 GLU A O 1
ATOM 1372 N N . ALA A 1 177 ? -48.294 -1.252 62.194 1.00 90.38 177 ALA A N 1
ATOM 1373 C CA . ALA A 1 177 ? -49.738 -1.079 62.038 1.00 90.38 177 ALA A CA 1
ATOM 1374 C C . ALA A 1 177 ? -50.550 -2.228 62.664 1.00 90.38 177 ALA A C 1
ATOM 1376 O O . ALA A 1 177 ? -51.598 -1.983 63.260 1.00 90.38 177 ALA A O 1
ATOM 1377 N N . ARG A 1 178 ? -50.073 -3.480 62.564 1.00 90.75 178 ARG A N 1
ATOM 1378 C CA . ARG A 1 178 ? -50.710 -4.628 63.236 1.00 90.75 178 ARG A CA 1
ATOM 1379 C C . ARG A 1 178 ? -50.660 -4.481 64.752 1.00 90.75 178 ARG A C 1
ATOM 1381 O O . ARG A 1 178 ? -51.706 -4.569 65.384 1.00 90.75 178 ARG A O 1
ATOM 1388 N N . THR A 1 179 ? -49.493 -4.161 65.310 1.00 91.69 179 THR A N 1
ATOM 1389 C CA . THR A 1 179 ? -49.347 -3.953 66.759 1.00 91.69 179 THR A CA 1
ATOM 1390 C C . THR A 1 179 ? -50.173 -2.769 67.262 1.00 91.69 179 THR A C 1
ATOM 1392 O O . THR A 1 179 ? -50.768 -2.840 68.331 1.00 91.69 179 THR A O 1
ATOM 1395 N N . ALA A 1 180 ? -50.285 -1.691 66.477 1.00 87.94 180 ALA A N 1
ATOM 1396 C CA . ALA A 1 180 ? -51.138 -0.556 66.821 1.00 87.94 180 ALA A CA 1
ATOM 1397 C C . ALA A 1 180 ? -52.625 -0.945 66.841 1.00 87.94 180 ALA A C 1
ATOM 1399 O O . ALA A 1 180 ? -53.354 -0.544 67.747 1.00 87.94 180 ALA A O 1
ATOM 1400 N N . LYS A 1 181 ? -53.070 -1.763 65.877 1.00 89.06 181 LYS A N 1
ATOM 1401 C CA . LYS A 1 181 ? -54.443 -2.283 65.834 1.00 89.06 181 LYS A CA 1
ATOM 1402 C C . LYS A 1 181 ? -54.742 -3.202 67.023 1.00 89.06 181 LYS A C 1
ATOM 1404 O O . LYS A 1 181 ? -55.809 -3.082 67.613 1.00 89.06 181 LYS A O 1
ATOM 1409 N N . GLU A 1 182 ? -53.806 -4.075 67.390 1.00 88.81 182 GLU A N 1
ATOM 1410 C CA . GLU A 1 182 ? -53.911 -4.942 68.574 1.00 88.81 182 GLU A CA 1
ATOM 1411 C C . GLU A 1 182 ? -53.999 -4.119 69.867 1.00 88.81 182 GLU A C 1
ATOM 1413 O O . GLU A 1 182 ? -54.896 -4.346 70.677 1.00 88.81 182 GLU A O 1
ATOM 1418 N N . ASN A 1 183 ? -53.146 -3.101 70.022 1.00 87.75 183 ASN A N 1
ATOM 1419 C CA . ASN A 1 183 ? -53.178 -2.199 71.175 1.00 87.75 183 ASN A CA 1
ATOM 1420 C C . ASN A 1 183 ? -54.487 -1.395 71.252 1.00 87.75 183 ASN A C 1
ATOM 1422 O O . ASN A 1 183 ? -55.045 -1.241 72.335 1.00 87.75 183 ASN A O 1
ATOM 1426 N N . SER A 1 184 ? -54.999 -0.906 70.116 1.00 88.31 184 SER A N 1
ATOM 1427 C CA . SER A 1 184 ? -56.295 -0.214 70.054 1.00 88.31 184 SER A CA 1
ATOM 1428 C C . SER A 1 184 ? -57.445 -1.131 70.465 1.00 88.31 184 SER A C 1
ATOM 1430 O O . SER A 1 184 ? -58.302 -0.718 71.241 1.00 88.31 184 SER A O 1
ATOM 1432 N N . ALA A 1 185 ? -57.458 -2.375 69.975 1.00 87.31 185 ALA A N 1
ATOM 1433 C CA . ALA A 1 185 ? -58.480 -3.353 70.337 1.00 87.31 185 ALA A CA 1
ATOM 1434 C C . ALA A 1 185 ? -58.425 -3.703 71.834 1.00 87.31 185 ALA A C 1
ATOM 1436 O O . ALA A 1 185 ? -59.464 -3.796 72.482 1.00 87.31 185 ALA A O 1
ATOM 1437 N N . ALA A 1 186 ? -57.221 -3.838 72.402 1.00 84.56 186 ALA A N 1
ATOM 1438 C CA . ALA A 1 186 ? -57.037 -4.047 73.837 1.00 84.56 186 ALA A CA 1
ATOM 1439 C C . ALA A 1 186 ? -57.531 -2.850 74.671 1.00 84.56 186 ALA A C 1
ATOM 1441 O O . ALA A 1 186 ? -58.170 -3.043 75.703 1.00 84.56 186 ALA A O 1
ATOM 1442 N N . ALA A 1 187 ? -57.282 -1.618 74.214 1.00 84.94 187 ALA A N 1
ATOM 1443 C CA . ALA A 1 187 ? -57.774 -0.409 74.872 1.00 84.94 187 ALA A CA 1
ATOM 1444 C C . ALA A 1 187 ? -59.309 -0.303 74.831 1.00 84.94 187 ALA A C 1
ATOM 1446 O O . ALA A 1 187 ? -59.914 0.054 75.837 1.00 84.94 187 ALA A O 1
ATOM 1447 N N . GLN A 1 188 ? -59.939 -0.655 73.705 1.00 84.56 188 GLN A N 1
ATOM 1448 C CA . GLN A 1 188 ? -61.402 -0.728 73.591 1.00 84.56 188 GLN A CA 1
ATOM 1449 C C . GLN A 1 188 ? -62.002 -1.791 74.509 1.00 84.56 188 GLN A C 1
ATOM 1451 O O . GLN A 1 188 ? -62.975 -1.507 75.191 1.00 84.56 188 GLN A O 1
ATOM 1456 N N . LEU A 1 189 ? -61.381 -2.970 74.603 1.00 84.69 189 LEU A N 1
ATOM 1457 C CA . LEU A 1 189 ? -61.801 -4.000 75.555 1.00 84.69 189 LEU A CA 1
ATOM 1458 C C . LEU A 1 189 ? -61.768 -3.498 77.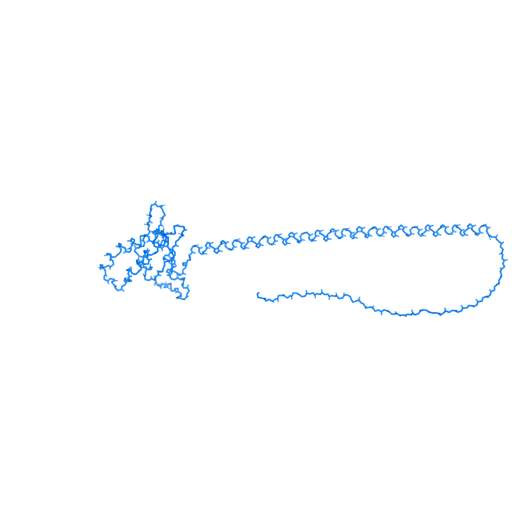002 1.00 84.69 189 LEU A C 1
ATOM 1460 O O . LEU A 1 189 ? -62.718 -3.737 77.737 1.00 84.69 189 LEU A O 1
ATOM 1464 N N . LEU A 1 190 ? -60.706 -2.790 77.400 1.00 83.19 190 LEU A N 1
ATOM 1465 C CA . LEU A 1 190 ? -60.611 -2.183 78.732 1.00 83.19 190 LEU A CA 1
ATOM 1466 C C . LEU A 1 190 ? -61.681 -1.111 78.958 1.00 83.19 190 LEU A C 1
ATOM 1468 O O . LEU A 1 190 ? -62.230 -1.030 80.055 1.00 83.19 190 LEU A O 1
ATOM 1472 N N . LEU A 1 191 ? -61.974 -0.301 77.938 1.00 83.38 191 LEU A N 1
ATOM 1473 C CA . LEU A 1 191 ? -63.017 0.719 78.005 1.00 83.38 191 LEU A CA 1
ATOM 1474 C C . LEU A 1 191 ? -64.404 0.082 78.180 1.00 83.38 191 LEU A C 1
ATOM 1476 O O . LEU A 1 191 ? -65.112 0.455 79.106 1.00 83.38 191 LEU A O 1
ATOM 1480 N N . ASP A 1 192 ? -64.744 -0.933 77.380 1.00 82.94 192 ASP A N 1
ATOM 1481 C CA . ASP A 1 192 ? -65.993 -1.701 77.503 1.00 82.94 192 ASP A CA 1
ATOM 1482 C C . ASP A 1 192 ? -66.129 -2.357 78.885 1.00 82.94 192 ASP A C 1
ATOM 1484 O O . ASP A 1 192 ? -67.229 -2.492 79.425 1.00 82.94 192 ASP A O 1
ATOM 1488 N N . GLN A 1 193 ? -65.012 -2.814 79.456 1.00 80.12 193 GLN A N 1
ATOM 1489 C CA . GLN A 1 193 ? -64.983 -3.421 80.784 1.00 80.12 193 GLN A CA 1
ATOM 1490 C C . GLN A 1 193 ? -65.266 -2.379 81.869 1.00 80.12 193 GLN A C 1
ATOM 1492 O O . GLN A 1 193 ? -66.103 -2.617 82.733 1.00 80.12 193 GLN A O 1
ATOM 1497 N N . LEU A 1 194 ? -64.655 -1.195 81.762 1.00 79.44 194 LEU A N 1
ATOM 1498 C CA . LEU A 1 194 ? -64.939 -0.060 82.641 1.00 79.44 194 LEU A CA 1
ATOM 1499 C C . LEU A 1 194 ? -66.380 0.445 82.494 1.00 79.44 194 LEU A C 1
ATOM 1501 O O . LEU A 1 194 ? -67.004 0.773 83.499 1.00 79.44 194 LEU A O 1
ATOM 1505 N N . GLU A 1 195 ? -66.926 0.494 81.277 1.00 79.19 195 GLU A N 1
ATOM 1506 C CA . GLU A 1 195 ? -68.325 0.867 81.046 1.00 79.19 195 GLU A CA 1
ATOM 1507 C C . GLU A 1 195 ? -69.289 -0.153 81.662 1.00 79.19 195 GLU A C 1
ATOM 1509 O O . GLU A 1 195 ? -70.249 0.249 82.317 1.00 79.19 195 GLU A O 1
ATOM 1514 N N . ARG A 1 196 ? -69.015 -1.462 81.555 1.00 68.62 196 ARG A N 1
ATOM 1515 C CA . ARG A 1 196 ? -69.796 -2.492 82.268 1.00 68.62 196 ARG A CA 1
ATOM 1516 C C . ARG A 1 196 ? -69.700 -2.364 83.783 1.00 68.62 196 ARG A C 1
ATOM 1518 O O . ARG A 1 196 ? -70.714 -2.520 84.457 1.00 68.62 196 ARG A O 1
ATOM 1525 N N . ASP A 1 197 ? -68.516 -2.065 84.307 1.00 67.19 197 ASP A N 1
ATOM 1526 C CA . ASP A 1 197 ? -68.294 -1.939 85.749 1.00 67.19 197 ASP A CA 1
ATOM 1527 C C . ASP A 1 197 ? -68.920 -0.651 86.325 1.00 67.19 197 ASP A C 1
ATOM 1529 O O . ASP A 1 197 ? -69.285 -0.619 87.501 1.00 67.19 197 ASP A O 1
ATOM 1533 N N . HIS A 1 198 ? -69.103 0.397 85.509 1.00 60.25 198 HIS A N 1
ATOM 1534 C CA . HIS A 1 198 ? -69.736 1.659 85.917 1.00 60.25 198 HIS A CA 1
ATOM 1535 C C . HIS A 1 198 ? -71.232 1.788 85.583 1.00 60.25 198 HIS A C 1
ATOM 1537 O O . HIS A 1 198 ? -71.910 2.577 86.240 1.00 60.25 198 HIS A O 1
ATOM 1543 N N . TYR A 1 199 ? -71.756 1.034 84.612 1.00 52.78 199 TYR A N 1
ATOM 1544 C CA . TYR A 1 199 ? -73.163 1.082 84.177 1.00 52.78 199 TYR A CA 1
ATOM 1545 C C . TYR A 1 199 ? -73.897 -0.264 84.278 1.00 52.78 199 TYR A C 1
ATOM 1547 O O . TYR A 1 199 ? -74.921 -0.483 83.628 1.00 52.78 199 TYR A O 1
ATOM 1555 N N . GLY A 1 200 ? -73.432 -1.166 85.139 1.00 43.47 200 GLY A N 1
ATOM 1556 C CA . GLY A 1 200 ? -74.237 -2.295 85.588 1.00 43.47 200 GLY A CA 1
ATOM 1557 C C . GLY A 1 200 ? -75.379 -1.830 86.493 1.00 43.47 200 GLY A C 1
ATOM 1558 O O . GLY A 1 200 ? -75.203 -1.782 87.704 1.00 43.47 200 GLY A O 1
ATOM 1559 N N . ASP A 1 201 ? -76.514 -1.452 85.900 1.00 42.44 201 ASP A N 1
ATOM 1560 C CA . ASP A 1 201 ? -77.837 -2.053 86.149 1.00 42.44 201 ASP A CA 1
ATOM 1561 C C . ASP A 1 201 ? -78.972 -1.077 85.781 1.00 42.44 201 ASP A C 1
ATOM 1563 O O . ASP A 1 201 ? -79.292 -0.142 86.516 1.00 42.44 201 ASP A O 1
ATOM 1567 N N . ASN A 1 202 ? -79.595 -1.302 84.622 1.00 35.34 202 ASN A N 1
ATOM 1568 C CA . ASN A 1 202 ? -81.051 -1.234 84.525 1.00 35.34 202 ASN A CA 1
ATOM 1569 C C . ASN A 1 202 ? -81.523 -1.992 83.277 1.00 35.34 202 ASN A C 1
ATOM 1571 O O . ASN A 1 202 ? -81.359 -1.552 82.139 1.00 35.34 202 ASN A O 1
ATOM 1575 N N . SER A 1 203 ? -82.105 -3.162 83.518 1.00 46.84 203 SER A N 1
ATOM 1576 C CA . SER A 1 203 ? -82.868 -3.941 82.546 1.00 46.84 203 SER A CA 1
ATOM 1577 C C . SER A 1 203 ? -84.202 -3.258 82.213 1.00 46.84 203 SER A C 1
ATOM 1579 O O . SER A 1 203 ? -84.857 -2.743 83.114 1.00 46.84 203 SER A O 1
ATOM 1581 N N . THR A 1 204 ? -84.610 -3.269 80.939 1.00 34.38 204 THR A N 1
ATOM 1582 C CA . THR A 1 204 ? -86.002 -3.356 80.412 1.00 34.38 204 THR A CA 1
ATOM 1583 C C . THR A 1 204 ? -85.906 -3.276 78.877 1.00 34.38 204 THR A C 1
ATOM 1585 O O . THR A 1 204 ? -85.326 -2.342 78.342 1.00 34.38 204 THR A O 1
ATOM 1588 N N . SER A 1 205 ? -86.071 -4.385 78.150 1.00 38.91 205 SER A N 1
ATOM 1589 C CA . SER A 1 205 ? -87.318 -4.927 77.572 1.00 38.91 205 SER A CA 1
ATOM 1590 C C . SER A 1 205 ? -87.872 -4.157 76.359 1.00 38.91 205 SER A C 1
ATOM 1592 O O . SER A 1 205 ? -88.172 -2.977 76.463 1.00 38.91 205 SER A O 1
ATOM 1594 N N . GLU A 1 206 ? -88.112 -4.928 75.289 1.00 35.44 206 GLU A N 1
ATOM 1595 C CA . GLU A 1 206 ? -89.147 -4.765 74.245 1.00 35.44 206 GLU A CA 1
ATOM 1596 C C . GLU A 1 206 ? -88.946 -3.768 73.075 1.00 35.44 206 GLU A C 1
ATOM 1598 O O . GLU A 1 206 ? -89.002 -2.554 73.214 1.00 35.44 206 GLU A O 1
ATOM 1603 N N . ASP A 1 207 ? -88.820 -4.364 71.880 1.00 34.84 207 ASP A N 1
ATOM 1604 C CA . ASP A 1 207 ? -89.788 -4.328 70.761 1.00 34.84 207 ASP A CA 1
ATOM 1605 C C . ASP A 1 207 ? -89.295 -3.910 69.354 1.00 34.84 207 ASP A C 1
ATOM 1607 O O . ASP A 1 207 ? -88.479 -3.017 69.154 1.00 34.84 207 ASP A O 1
ATOM 1611 N N . GLN A 1 208 ? -89.845 -4.666 68.400 1.00 36.47 208 GLN A N 1
ATOM 1612 C CA . GLN A 1 208 ? -89.931 -4.600 66.932 1.00 36.47 208 GLN A CA 1
ATOM 1613 C C . GLN A 1 208 ? -89.507 -3.320 66.172 1.00 36.47 208 GLN A C 1
ATOM 1615 O O . GLN A 1 208 ? -89.907 -2.209 66.503 1.00 36.47 208 GLN A O 1
ATOM 1620 N N . THR A 1 209 ? -88.906 -3.482 64.980 1.00 36.69 209 THR A N 1
ATOM 1621 C CA . THR A 1 209 ? -89.629 -3.445 63.676 1.00 36.69 209 THR A CA 1
ATOM 1622 C C . THR A 1 209 ? -88.695 -3.523 62.456 1.00 36.69 209 THR A C 1
ATOM 1624 O O . THR A 1 209 ? -87.563 -3.045 62.460 1.00 36.69 209 THR A O 1
ATOM 1627 N N . ASP A 1 210 ? -89.232 -4.148 61.405 1.00 42.62 210 ASP A N 1
ATOM 1628 C CA . ASP A 1 210 ? -88.761 -4.219 60.020 1.00 42.62 210 ASP A CA 1
ATOM 1629 C C . ASP A 1 210 ? -88.438 -2.853 59.377 1.00 42.62 210 ASP A C 1
ATOM 1631 O O . ASP A 1 210 ? -89.187 -1.894 59.561 1.00 42.62 210 ASP A O 1
ATOM 1635 N N . ASN A 1 211 ? -87.433 -2.800 58.484 1.00 39.56 211 ASN A N 1
ATOM 1636 C CA . ASN A 1 211 ? -87.685 -2.375 57.096 1.00 39.56 211 ASN A CA 1
ATOM 1637 C C . ASN A 1 211 ? -86.531 -2.619 56.104 1.00 39.56 211 ASN A C 1
ATOM 1639 O O . ASN A 1 211 ? -85.348 -2.470 56.398 1.00 39.56 211 ASN A O 1
ATOM 1643 N N . GLN A 1 212 ? -86.966 -2.973 54.895 1.00 41.38 212 GLN A N 1
ATOM 1644 C CA . GLN A 1 212 ? -86.260 -3.263 53.645 1.00 41.38 212 GLN A CA 1
ATOM 1645 C C . GLN A 1 212 ? -85.465 -2.087 53.042 1.00 41.38 212 GLN A C 1
ATOM 1647 O O . GLN A 1 212 ? -85.896 -0.944 53.144 1.00 41.38 212 GLN A O 1
ATOM 1652 N N . ALA A 1 213 ? -84.413 -2.412 52.270 1.00 37.84 213 ALA A N 1
ATOM 1653 C CA . ALA A 1 213 ? -84.217 -2.057 50.840 1.00 37.84 213 ALA A CA 1
ATOM 1654 C C . ALA A 1 213 ? -82.804 -2.517 50.387 1.00 37.84 213 ALA A C 1
ATOM 1656 O O . ALA A 1 213 ? -81.806 -2.106 50.965 1.00 37.84 213 ALA A O 1
ATOM 1657 N N . HIS A 1 214 ? -82.648 -3.536 49.525 1.00 42.25 214 HIS A N 1
ATOM 1658 C CA . HIS A 1 214 ? -82.464 -3.426 48.059 1.00 42.25 214 HIS A CA 1
ATOM 1659 C C . HIS A 1 214 ? -81.784 -2.120 47.601 1.00 42.25 214 HIS A C 1
ATOM 1661 O O . HIS A 1 214 ? -82.331 -1.051 47.811 1.00 42.25 214 HIS A O 1
ATOM 1667 N N . GLY A 1 215 ? -80.658 -2.096 46.893 1.00 43.94 215 GLY A N 1
ATOM 1668 C CA . GLY A 1 215 ? -79.778 -3.124 46.349 1.00 43.94 215 GLY A CA 1
ATOM 1669 C C . GLY A 1 215 ? -78.706 -2.414 45.510 1.00 43.94 215 GLY A C 1
ATOM 1670 O O . GLY A 1 215 ? -79.004 -1.389 44.905 1.00 43.94 215 GLY A O 1
ATOM 1671 N N . GLU A 1 216 ? -77.484 -2.943 45.451 1.00 37.16 216 GLU A N 1
ATOM 1672 C CA . GLU A 1 216 ? -76.477 -2.476 44.492 1.00 37.16 216 GLU A CA 1
ATOM 1673 C C . GLU A 1 216 ? -75.866 -3.653 43.722 1.00 37.16 216 GL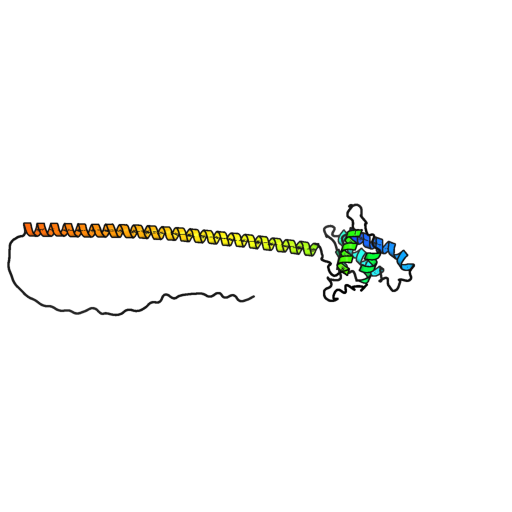U A C 1
ATOM 1675 O O . GLU A 1 216 ? -75.286 -4.584 44.277 1.00 37.16 216 GLU A O 1
ATOM 1680 N N . ALA A 1 217 ? -76.143 -3.587 42.421 1.00 40.06 217 ALA A N 1
ATOM 1681 C CA . ALA A 1 217 ? -75.440 -4.083 41.248 1.00 40.06 217 ALA A CA 1
ATOM 1682 C C . ALA A 1 217 ? -74.126 -4.879 41.441 1.00 40.06 217 ALA A C 1
ATOM 1684 O O . ALA A 1 217 ? -73.131 -4.375 41.953 1.00 40.06 217 ALA A O 1
ATOM 1685 N N . GLY A 1 218 ? -74.083 -6.083 40.852 1.00 41.56 218 GLY A N 1
ATOM 1686 C CA . GLY A 1 218 ? -72.862 -6.567 40.182 1.00 41.56 218 GLY A CA 1
ATOM 1687 C C . GLY A 1 218 ? -72.592 -5.770 38.884 1.00 41.56 218 GLY A C 1
ATOM 1688 O O . GLY A 1 218 ? -73.420 -4.920 38.554 1.00 41.56 218 GLY A O 1
ATOM 1689 N N . PRO A 1 219 ? -71.546 -6.059 38.076 1.00 53.72 219 PRO A N 1
ATOM 1690 C CA . PRO A 1 219 ? -70.998 -7.404 37.900 1.00 53.72 219 PRO A CA 1
ATOM 1691 C C . PRO A 1 219 ? -69.468 -7.503 37.630 1.00 53.72 219 PRO A C 1
ATOM 1693 O O . PRO A 1 219 ? -68.758 -6.518 37.475 1.00 53.72 219 PRO A O 1
ATOM 1696 N N . THR A 1 220 ? -69.023 -8.763 37.566 1.00 44.22 220 THR A N 1
ATOM 1697 C CA . THR A 1 220 ? -68.081 -9.368 36.594 1.00 44.22 220 THR A CA 1
ATOM 1698 C C . THR A 1 220 ? -66.630 -8.900 36.447 1.00 44.22 220 THR A C 1
ATOM 1700 O O . THR A 1 220 ? -66.306 -7.744 36.210 1.00 44.22 220 THR A O 1
ATOM 1703 N N . ALA A 1 221 ? -65.780 -9.927 36.468 1.00 54.69 221 ALA A N 1
ATOM 1704 C CA . ALA A 1 221 ? -64.471 -10.010 35.845 1.00 54.69 221 ALA A CA 1
ATOM 1705 C C . ALA A 1 221 ? -64.444 -9.503 34.393 1.00 54.69 221 ALA A C 1
ATOM 1707 O O . ALA A 1 221 ? -65.390 -9.748 33.653 1.00 54.69 221 ALA A O 1
ATOM 1708 N N . ASP A 1 222 ? -63.327 -8.887 34.009 1.00 40.78 222 ASP A N 1
ATOM 1709 C CA . ASP A 1 222 ? -62.692 -9.001 32.686 1.00 40.78 222 ASP A CA 1
ATOM 1710 C C . ASP A 1 222 ? -61.280 -8.403 32.831 1.00 40.78 222 ASP A C 1
ATOM 1712 O O . ASP A 1 222 ? -61.101 -7.308 33.364 1.00 40.78 222 ASP A O 1
ATOM 1716 N N . GLU A 1 223 ? -60.231 -9.216 32.744 1.00 50.66 223 GLU A N 1
ATOM 1717 C CA . GLU A 1 223 ? -59.417 -9.355 31.528 1.00 50.66 223 GLU A CA 1
ATOM 1718 C C . GLU A 1 223 ? -58.975 -8.009 30.926 1.00 50.66 223 GLU A C 1
ATOM 1720 O O . GLU A 1 223 ? -59.707 -7.295 30.253 1.00 50.66 223 GLU A O 1
ATOM 1725 N N . GLY A 1 224 ? -57.707 -7.683 31.170 1.00 43.47 224 GLY A N 1
ATOM 1726 C CA . GLY A 1 224 ? -56.965 -6.603 30.526 1.00 43.47 224 GLY A CA 1
ATOM 1727 C C . GLY A 1 224 ? -55.482 -6.872 30.764 1.00 43.47 224 GLY A C 1
ATOM 1728 O O . GLY A 1 224 ? -54.912 -6.421 31.752 1.00 43.47 224 GLY A O 1
ATOM 1729 N N . ALA A 1 225 ? -54.872 -7.826 30.059 1.00 51.44 225 ALA A N 1
ATOM 1730 C CA . ALA A 1 225 ? -54.321 -7.600 28.724 1.00 51.44 225 ALA A CA 1
ATOM 1731 C C . ALA A 1 225 ? -53.477 -6.315 28.672 1.00 51.44 225 ALA A C 1
ATOM 1733 O O . ALA A 1 225 ? -53.890 -5.305 28.117 1.00 51.44 225 ALA A O 1
ATOM 1734 N N . TRP A 1 226 ? -52.262 -6.380 29.219 1.00 54.28 226 TRP A N 1
ATOM 1735 C CA . TRP A 1 226 ? -51.154 -5.575 28.706 1.00 54.28 226 TRP A CA 1
ATOM 1736 C C . TRP A 1 226 ? -50.150 -6.514 28.051 1.00 54.28 226 TRP A C 1
ATOM 1738 O O . TRP A 1 226 ? -49.236 -7.046 28.674 1.00 54.28 226 TRP A O 1
ATOM 1748 N N . LEU A 1 227 ? -50.485 -6.793 26.791 1.00 49.97 227 LEU A N 1
ATOM 1749 C CA . LEU A 1 227 ? -49.605 -6.873 25.632 1.00 49.97 227 LEU A CA 1
ATOM 1750 C C . LEU A 1 227 ? -48.105 -6.993 25.924 1.00 49.97 227 LEU A C 1
ATOM 1752 O O . LEU A 1 227 ? -47.411 -6.030 26.245 1.00 49.97 227 LEU A O 1
ATOM 1756 N N . LEU A 1 228 ? -47.627 -8.205 25.647 1.00 53.28 228 LEU A N 1
ATOM 1757 C CA . LEU A 1 228 ? -46.415 -8.445 24.877 1.00 53.28 228 LEU A CA 1
ATOM 1758 C C . LEU A 1 228 ? -46.361 -7.473 23.685 1.00 53.28 228 LEU A C 1
ATOM 1760 O O . LEU A 1 228 ? -47.116 -7.628 22.730 1.00 53.28 228 LEU A O 1
ATOM 1764 N N . ALA A 1 229 ? -45.456 -6.503 23.741 1.00 51.06 229 ALA A N 1
ATOM 1765 C CA . ALA A 1 229 ? -44.865 -5.920 22.548 1.00 51.06 229 ALA A CA 1
ATOM 1766 C C . ALA A 1 229 ? -43.412 -6.397 22.513 1.00 51.06 229 ALA A C 1
ATOM 1768 O O . ALA A 1 229 ? -42.524 -5.822 23.141 1.00 51.06 229 ALA A O 1
ATOM 1769 N N . GLY A 1 230 ? -43.215 -7.531 21.842 1.00 46.97 230 GLY A N 1
ATOM 1770 C CA . GLY A 1 230 ? -42.008 -7.698 21.057 1.00 46.97 230 GLY A CA 1
ATOM 1771 C C . GLY A 1 230 ? -42.121 -6.729 19.889 1.00 46.97 230 GLY A C 1
ATOM 1772 O O . GLY A 1 230 ? -43.120 -6.758 19.175 1.00 46.97 230 GLY A O 1
ATOM 1773 N N . GLU A 1 231 ? -41.137 -5.853 19.743 1.00 50.91 231 GLU A N 1
ATOM 1774 C CA . GLU A 1 231 ? -40.843 -5.274 18.444 1.00 50.91 231 GLU A CA 1
ATOM 1775 C C . GLU A 1 231 ? -39.596 -5.961 17.921 1.00 50.91 231 GLU A C 1
ATOM 1777 O O . GLU A 1 231 ? -38.555 -6.046 18.579 1.00 50.91 231 GLU A O 1
ATOM 1782 N N . ASP A 1 232 ? -39.827 -6.534 16.751 1.00 53.12 232 ASP A N 1
ATOM 1783 C CA . ASP A 1 232 ? -38.924 -7.280 15.923 1.00 53.12 232 ASP A CA 1
ATOM 1784 C C . ASP A 1 232 ? -37.716 -6.451 15.498 1.00 53.12 232 ASP A C 1
ATOM 1786 O O . ASP A 1 232 ? -37.790 -5.271 15.147 1.00 53.12 232 ASP A O 1
ATOM 1790 N N . LEU A 1 233 ? -36.607 -7.177 15.433 1.00 52.09 233 LEU A N 1
ATOM 1791 C CA . LEU A 1 233 ? -35.566 -6.977 14.445 1.00 52.09 233 LEU A CA 1
ATOM 1792 C C . LEU A 1 233 ? -36.188 -6.771 13.054 1.00 52.09 233 LEU A C 1
ATOM 1794 O O . LEU A 1 233 ? -36.819 -7.673 12.509 1.00 52.09 233 LEU A O 1
ATOM 1798 N N . SER A 1 234 ? -35.920 -5.621 12.446 1.00 59.75 234 SER A N 1
ATOM 1799 C CA . SER A 1 234 ? -35.813 -5.532 10.992 1.00 59.75 234 SER A CA 1
ATOM 1800 C C . SER A 1 234 ? -34.401 -5.086 10.642 1.00 59.75 234 SER A C 1
ATOM 1802 O O . SER A 1 234 ? -34.081 -3.905 10.555 1.00 59.75 234 SER A O 1
ATOM 1804 N N . ASP A 1 235 ? -33.550 -6.093 10.465 1.00 50.94 235 ASP A N 1
ATOM 1805 C CA . ASP A 1 235 ? -32.561 -6.068 9.399 1.00 50.94 235 ASP A CA 1
ATOM 1806 C C . ASP A 1 235 ? -33.317 -6.017 8.067 1.00 50.94 235 ASP A C 1
ATOM 1808 O O . ASP A 1 235 ? -34.088 -6.931 7.772 1.00 50.94 235 ASP A O 1
ATOM 1812 N N . ALA A 1 236 ? -33.115 -4.949 7.296 1.00 59.00 236 ALA A N 1
ATOM 1813 C CA . ALA A 1 236 ? -32.986 -4.957 5.835 1.00 59.00 236 ALA A CA 1
ATOM 1814 C C . ALA A 1 236 ? -33.059 -3.520 5.298 1.00 59.00 236 ALA A C 1
ATOM 1816 O O . ALA A 1 236 ? -34.123 -2.906 5.284 1.00 59.00 236 ALA A O 1
ATOM 1817 N N . ASP A 1 237 ? -31.910 -3.026 4.836 1.00 55.59 237 ASP A N 1
ATOM 1818 C CA . ASP A 1 237 ? -31.666 -2.598 3.449 1.00 55.59 237 ASP A CA 1
ATOM 1819 C C . ASP A 1 237 ? -30.925 -1.259 3.300 1.00 55.59 237 ASP A C 1
ATOM 1821 O O . ASP A 1 237 ? -31.460 -0.194 3.603 1.00 55.59 237 ASP A O 1
ATOM 1825 N N . ARG A 1 238 ? -29.779 -1.388 2.609 1.00 46.78 238 ARG A N 1
ATOM 1826 C CA . ARG A 1 238 ? -29.079 -0.423 1.737 1.00 46.78 238 ARG A CA 1
ATOM 1827 C C . ARG A 1 238 ? -28.067 0.531 2.355 1.00 46.78 238 ARG A C 1
ATOM 1829 O O . ARG A 1 238 ? -28.463 1.522 2.998 1.00 46.78 238 ARG A O 1
#

Solvent-accessible surface area (backbone atoms only — not comparable to full-atom values): 14565 Å² total; per-residue (Å²): 135,81,84,79,76,84,76,71,72,83,88,70,51,54,68,59,52,47,73,35,35,72,62,35,41,53,47,47,52,49,40,57,64,60,43,54,68,60,46,68,75,69,74,36,73,88,75,52,68,71,57,68,60,57,51,48,53,45,49,54,48,50,54,50,44,70,75,38,73,89,56,88,44,44,77,43,81,51,53,72,68,57,38,55,50,45,60,72,64,46,53,68,72,41,58,61,100,84,71,55,54,33,22,40,52,47,43,51,51,40,52,29,45,76,66,49,68,50,71,57,64,68,60,51,52,48,53,50,50,55,48,52,50,51,54,53,48,54,52,50,51,55,50,49,54,49,52,53,49,54,51,49,54,52,51,50,53,53,49,51,52,51,53,52,53,50,51,53,52,50,52,50,52,54,50,52,52,50,53,50,51,53,52,50,53,52,51,50,53,53,49,55,49,52,48,49,74,73,61,74,78,81,91,81,86,88,84,88,83,90,84,89,79,89,84,82,80,83,81,82,89,77,92,75,87,80,72,88,76,82,80,77,89,76,89,82,86,134